Protein AF-A0A8T7EJL7-F1 (afdb_monomer_lite)

pLDDT: mean 77.71, std 24.11, range [25.52, 98.44]

Secondary structure (DSSP, 8-state):
-EEEEEETTEEEEEE-SS-EEEEE-TTT--EEE-SPP-BHHHHHHHTTSS-HHHHHT-TTTT-BSS-TTS-SS---EEEEEE--TT-EEEEE-HHHHTTS-HHHHHHHHHH-SSHHHHHHHHHHHHHHTT--S---EEEEE-PPPP---------------------------------------------

Structure (mmCIF, N/CA/C/O backbone):
data_AF-A0A8T7EJL7-F1
#
_entry.id   AF-A0A8T7EJL7-F1
#
loop_
_atom_site.group_PDB
_atom_site.id
_atom_site.type_symbol
_atom_site.label_atom_id
_atom_site.label_alt_id
_atom_site.label_comp_id
_atom_site.label_asym_id
_atom_site.label_entity_id
_atom_site.label_seq_id
_atom_site.pdbx_PDB_ins_code
_atom_site.Cartn_x
_atom_site.Cartn_y
_atom_site.Cartn_z
_atom_site.occupancy
_atom_site.B_iso_or_equiv
_atom_site.auth_seq_id
_atom_site.auth_comp_id
_atom_site.auth_asym_id
_atom_site.auth_atom_id
_atom_site.pdbx_PDB_model_num
ATOM 1 N N . MET A 1 1 ? -0.377 9.855 -7.425 1.00 86.00 1 MET A N 1
ATOM 2 C CA . MET A 1 1 ? -1.495 10.331 -6.586 1.00 86.00 1 MET A CA 1
ATOM 3 C C . MET A 1 1 ? -2.527 9.235 -6.469 1.00 86.00 1 MET A C 1
ATOM 5 O O . MET A 1 1 ? -3.036 8.756 -7.474 1.00 86.00 1 MET A O 1
ATOM 9 N N . THR A 1 2 ? -2.867 8.914 -5.229 1.00 94.56 2 THR A N 1
ATOM 10 C CA . THR A 1 2 ? -3.932 7.981 -4.877 1.00 94.56 2 THR A CA 1
ATOM 11 C C . THR A 1 2 ? -4.828 8.669 -3.857 1.00 94.56 2 THR A C 1
ATOM 13 O O . THR A 1 2 ? -4.329 9.335 -2.950 1.00 94.56 2 THR A O 1
ATOM 16 N N . SER A 1 3 ? -6.140 8.561 -4.022 1.00 95.94 3 SER A N 1
ATOM 17 C CA . SER A 1 3 ? -7.143 9.107 -3.109 1.00 95.94 3 SER A CA 1
ATOM 18 C C . SER A 1 3 ? -8.204 8.056 -2.810 1.00 95.94 3 SER A C 1
ATOM 20 O O . SER A 1 3 ? -8.430 7.156 -3.613 1.00 95.94 3 SER A O 1
ATOM 22 N N . ALA A 1 4 ? -8.861 8.173 -1.658 1.00 96.62 4 ALA A N 1
ATOM 23 C CA . ALA A 1 4 ? -9.938 7.278 -1.259 1.00 96.62 4 ALA A CA 1
ATOM 24 C C . ALA A 1 4 ? -11.138 8.078 -0.742 1.00 96.62 4 ALA A C 1
ATOM 26 O O . ALA A 1 4 ? -10.987 9.014 0.045 1.00 96.62 4 ALA A O 1
ATOM 27 N N . PHE A 1 5 ? -12.333 7.685 -1.172 1.00 97.19 5 PHE A N 1
ATOM 28 C CA . PHE A 1 5 ? -13.608 8.108 -0.611 1.00 97.19 5 PHE A CA 1
ATOM 29 C C . PHE A 1 5 ? -14.256 6.906 0.076 1.00 97.19 5 PHE A C 1
ATOM 31 O O . PHE A 1 5 ? -14.522 5.900 -0.577 1.00 97.19 5 PHE A O 1
ATOM 38 N N . VAL A 1 6 ? -14.510 7.009 1.380 1.00 94.31 6 VAL A N 1
ATOM 39 C CA . VAL A 1 6 ? -15.055 5.911 2.192 1.00 94.31 6 VAL A CA 1
ATOM 40 C C . VAL A 1 6 ? -16.455 6.269 2.680 1.00 94.31 6 VAL A C 1
ATOM 42 O O . VAL A 1 6 ? -16.673 7.356 3.220 1.00 94.31 6 VAL A O 1
ATOM 45 N N . HIS A 1 7 ? -17.408 5.356 2.496 1.00 91.56 7 HIS A N 1
ATOM 46 C CA . HIS A 1 7 ? -18.777 5.497 2.981 1.00 91.56 7 HIS A CA 1
ATOM 47 C C . HIS A 1 7 ? -19.347 4.142 3.412 1.00 91.56 7 HIS A C 1
ATOM 49 O O . HIS A 1 7 ? -19.492 3.230 2.597 1.00 91.56 7 HIS A O 1
ATOM 55 N N . GLY A 1 8 ? -19.702 4.022 4.695 1.00 88.38 8 GLY A N 1
ATOM 56 C CA . GLY A 1 8 ? -20.129 2.749 5.274 1.00 88.38 8 GLY A CA 1
ATOM 57 C C . GLY A 1 8 ? -19.035 1.689 5.125 1.00 88.38 8 GLY A C 1
ATOM 58 O O . GLY A 1 8 ? -17.889 1.930 5.487 1.00 88.38 8 GLY A O 1
ATOM 59 N N . THR A 1 9 ? -19.390 0.544 4.547 1.00 90.56 9 THR A N 1
ATOM 60 C CA . THR A 1 9 ? -18.501 -0.604 4.294 1.00 90.56 9 THR A CA 1
ATOM 61 C C . THR A 1 9 ? -17.927 -0.616 2.874 1.00 90.56 9 THR A C 1
ATOM 63 O O . THR A 1 9 ? -17.622 -1.672 2.324 1.00 90.56 9 THR A O 1
ATOM 66 N N . ARG A 1 10 ? -17.834 0.545 2.214 1.00 94.69 10 ARG A N 1
ATOM 67 C CA . ARG A 1 10 ? -17.310 0.644 0.845 1.00 94.69 10 ARG A CA 1
ATOM 68 C C . ARG A 1 10 ? -16.312 1.785 0.716 1.00 94.69 10 ARG A C 1
ATOM 70 O O . ARG A 1 10 ? -16.514 2.866 1.274 1.00 94.69 10 ARG A O 1
ATOM 77 N N . ALA A 1 11 ? -15.276 1.552 -0.078 1.00 96.81 11 ALA A N 1
ATOM 78 C CA . ALA A 1 11 ? -14.321 2.561 -0.508 1.00 96.81 11 ALA A CA 1
ATOM 79 C C . ALA A 1 11 ? -14.283 2.653 -2.035 1.00 96.81 11 ALA A C 1
ATOM 81 O O . ALA A 1 11 ? -14.319 1.642 -2.733 1.00 96.81 11 ALA A O 1
ATOM 82 N N . VAL A 1 12 ? -14.175 3.879 -2.541 1.00 97.69 12 VAL A N 1
ATOM 83 C CA . VAL A 1 12 ? -13.850 4.170 -3.939 1.00 97.69 12 VAL A CA 1
ATOM 84 C C . VAL A 1 12 ? -12.483 4.832 -3.972 1.00 97.69 12 VAL A C 1
ATOM 86 O O . VAL A 1 12 ? -12.278 5.858 -3.322 1.00 97.69 12 VAL A O 1
ATOM 89 N N . ILE A 1 13 ? -11.555 4.254 -4.724 1.00 97.38 13 ILE A N 1
ATOM 90 C CA . ILE A 1 13 ? -10.171 4.713 -4.829 1.00 97.38 13 ILE A CA 1
ATOM 91 C C . ILE A 1 13 ? -9.948 5.287 -6.220 1.00 97.38 13 ILE A C 1
ATOM 93 O O . ILE A 1 13 ? -10.244 4.629 -7.212 1.00 97.38 13 ILE A O 1
ATOM 97 N N . GLY A 1 14 ? -9.431 6.512 -6.278 1.00 96.00 14 GLY A N 1
ATOM 98 C CA . GLY A 1 14 ? -8.967 7.149 -7.506 1.00 96.00 14 GLY A CA 1
ATOM 99 C C . GLY A 1 14 ? -7.448 7.136 -7.564 1.00 96.00 14 GLY A C 1
ATOM 100 O O . GLY A 1 14 ? -6.792 7.515 -6.592 1.00 96.00 14 GLY A O 1
ATOM 101 N N . HIS A 1 15 ? -6.879 6.714 -8.689 1.00 94.25 15 HIS A N 1
ATOM 102 C CA . HIS A 1 15 ? -5.442 6.502 -8.801 1.00 94.25 15 HIS A CA 1
ATOM 103 C C . HIS A 1 15 ? -4.858 6.992 -10.130 1.00 94.25 15 HIS A C 1
ATOM 105 O O . HIS A 1 15 ? -5.378 6.714 -11.210 1.00 94.25 15 HIS A O 1
ATOM 111 N N . VAL A 1 16 ? -3.737 7.712 -10.026 1.00 91.88 16 VAL A N 1
ATOM 112 C CA . VAL A 1 16 ? -2.837 8.057 -11.129 1.00 91.88 16 VAL A CA 1
ATOM 113 C C . VAL A 1 16 ? -1.393 8.106 -10.627 1.00 91.88 16 VAL A C 1
ATOM 115 O O . VAL A 1 16 ? -1.037 9.036 -9.904 1.00 91.88 16 VAL A O 1
ATOM 118 N N . GLY A 1 17 ? -0.532 7.191 -11.062 1.00 90.69 17 GLY A N 1
ATOM 119 C CA . GLY A 1 17 ? 0.918 7.251 -10.837 1.00 90.69 17 GLY A CA 1
ATOM 120 C C . GLY A 1 17 ? 1.409 5.955 -10.211 1.00 90.69 17 GLY A C 1
ATOM 121 O O . GLY A 1 17 ? 0.945 4.897 -10.588 1.00 90.69 17 GLY A O 1
ATOM 122 N N . ASP A 1 18 ? 2.312 6.036 -9.249 1.00 90.56 18 ASP A N 1
ATOM 123 C CA . ASP A 1 18 ? 2.964 4.901 -8.575 1.00 90.56 18 ASP A CA 1
ATOM 124 C C . ASP A 1 18 ? 2.803 4.921 -7.047 1.00 90.56 18 ASP A C 1
ATOM 126 O O . ASP A 1 18 ? 3.299 4.050 -6.341 1.00 90.56 18 ASP A O 1
ATOM 130 N N . SER A 1 19 ? 2.060 5.893 -6.512 1.00 93.69 19 SER A N 1
ATOM 131 C CA . SER A 1 19 ? 1.550 5.816 -5.142 1.00 93.69 19 SER A CA 1
ATOM 132 C C . SER A 1 19 ? 0.530 4.687 -5.033 1.00 93.69 19 SER A C 1
ATOM 134 O O . SER A 1 19 ? -0.295 4.521 -5.927 1.00 93.69 19 SER A O 1
ATOM 136 N N . ARG A 1 20 ? 0.482 3.971 -3.914 1.00 96.69 20 ARG A N 1
ATOM 137 C CA . ARG A 1 20 ? -0.305 2.734 -3.818 1.00 96.69 20 ARG A CA 1
ATOM 138 C C . ARG A 1 20 ? -1.411 2.805 -2.776 1.00 96.69 20 ARG A C 1
ATOM 140 O O . ARG A 1 20 ? -1.339 3.601 -1.839 1.00 96.69 20 ARG A O 1
ATOM 147 N N . ALA A 1 21 ? -2.440 1.983 -2.960 1.00 98.12 21 ALA A N 1
ATOM 148 C CA . ALA A 1 21 ? -3.403 1.639 -1.920 1.00 98.12 21 ALA A CA 1
ATOM 149 C C . ALA A 1 21 ? -3.374 0.131 -1.647 1.00 98.12 21 ALA A C 1
ATOM 151 O O . ALA A 1 21 ? -3.343 -0.669 -2.583 1.00 98.12 21 ALA A O 1
ATOM 152 N N . TYR A 1 22 ? -3.434 -0.230 -0.371 1.00 98.44 22 TYR A N 1
ATOM 153 C CA . TYR A 1 22 ? -3.462 -1.599 0.122 1.00 98.44 22 TYR A CA 1
ATOM 154 C C . TYR A 1 22 ? -4.677 -1.823 1.021 1.00 98.44 22 TYR A C 1
ATOM 156 O O . TYR A 1 22 ? -5.005 -0.957 1.835 1.00 98.44 22 TYR A O 1
ATOM 164 N N . LEU A 1 23 ? -5.303 -2.993 0.909 1.00 98.31 23 LEU A N 1
ATOM 165 C CA . LEU A 1 23 ? -6.255 -3.505 1.892 1.00 98.31 23 LEU A CA 1
ATOM 166 C C . LEU A 1 23 ? -5.565 -4.590 2.716 1.00 98.31 23 LEU A C 1
ATOM 168 O O . LEU A 1 23 ? -5.106 -5.582 2.156 1.00 98.31 23 LEU A O 1
ATOM 172 N N . VAL A 1 24 ? -5.505 -4.405 4.032 1.00 98.38 24 VAL A N 1
ATOM 173 C CA . VAL A 1 24 ? -5.081 -5.439 4.980 1.00 98.38 24 VAL A CA 1
ATOM 174 C C . VAL A 1 24 ? -6.323 -5.963 5.685 1.00 98.38 24 VAL A C 1
ATOM 176 O O . VAL A 1 24 ? -6.991 -5.214 6.405 1.00 98.38 24 VAL A O 1
ATOM 179 N N . GLN A 1 25 ? -6.623 -7.240 5.471 1.00 97.19 25 GLN A N 1
ATOM 180 C CA . GLN A 1 25 ? -7.765 -7.909 6.083 1.00 97.19 25 GLN A CA 1
ATOM 181 C C . GLN A 1 25 ? -7.528 -8.111 7.576 1.00 97.19 25 GLN A C 1
ATOM 183 O O . GLN A 1 25 ? -6.496 -8.646 7.989 1.00 97.19 25 GLN A O 1
ATOM 188 N N . GLY A 1 26 ? -8.475 -7.669 8.401 1.00 94.44 26 GLY A N 1
ATOM 189 C CA . GLY A 1 26 ? -8.282 -7.642 9.850 1.00 94.44 26 GLY A CA 1
ATOM 1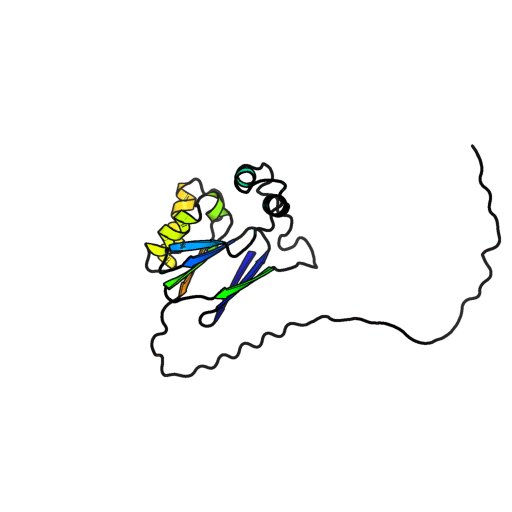90 C C . GLY A 1 26 ? -8.240 -9.011 10.528 1.00 94.44 26 GLY A C 1
ATOM 191 O O . GLY A 1 26 ? -7.665 -9.132 11.609 1.00 94.44 26 GLY A O 1
ATOM 192 N N . ASP A 1 27 ? -8.857 -10.016 9.916 1.00 93.75 27 ASP A N 1
ATOM 193 C CA . ASP A 1 27 ? -9.028 -11.369 10.442 1.00 93.75 27 ASP A CA 1
ATOM 194 C C . ASP A 1 27 ? -7.949 -12.345 9.949 1.00 93.75 27 ASP A C 1
ATOM 196 O O . ASP A 1 27 ? -7.440 -13.149 10.732 1.00 93.75 27 ASP A O 1
ATOM 200 N N . THR A 1 28 ? -7.588 -12.272 8.667 1.00 95.81 28 THR A N 1
ATOM 201 C CA . THR A 1 28 ? -6.596 -13.152 8.035 1.00 95.81 28 THR A CA 1
ATOM 202 C C . THR A 1 28 ? -5.192 -12.557 8.025 1.00 95.81 28 THR A C 1
ATOM 204 O O . THR A 1 28 ? -4.221 -13.305 7.928 1.00 95.81 28 THR A O 1
ATOM 207 N N . GLY A 1 29 ? -5.077 -11.226 8.085 1.00 95.69 29 GLY A N 1
ATOM 208 C CA . GLY A 1 29 ? -3.833 -10.497 7.836 1.00 95.69 29 GLY A CA 1
ATOM 209 C C . GLY A 1 29 ? -3.372 -10.504 6.384 1.00 95.69 29 GLY A C 1
ATOM 210 O O . GLY A 1 29 ? -2.279 -10.027 6.092 1.00 95.69 29 GLY A O 1
ATOM 211 N N . HIS A 1 30 ? -4.189 -11.014 5.459 1.00 97.25 30 HIS A N 1
ATOM 212 C CA . HIS A 1 30 ? -3.878 -10.955 4.040 1.00 97.25 30 HIS A CA 1
ATOM 213 C C . HIS A 1 30 ? -3.831 -9.499 3.570 1.00 97.25 30 HIS A C 1
ATOM 215 O O . HIS A 1 30 ? -4.748 -8.717 3.836 1.00 97.25 30 HIS A O 1
ATOM 221 N N . ILE A 1 31 ? -2.773 -9.157 2.836 1.00 98.12 31 ILE A N 1
ATOM 222 C CA . ILE A 1 31 ? -2.612 -7.854 2.202 1.00 98.12 31 ILE A CA 1
ATOM 223 C C . ILE A 1 31 ? -2.811 -7.962 0.696 1.00 98.12 31 ILE A C 1
ATOM 225 O O . ILE A 1 31 ? -2.205 -8.791 0.021 1.00 98.12 31 ILE A O 1
ATOM 229 N N . GLU A 1 32 ? -3.638 -7.075 0.160 1.00 97.31 32 GLU A N 1
ATOM 230 C CA . GLU A 1 32 ? -3.873 -6.936 -1.270 1.00 97.31 32 GLU A CA 1
ATOM 231 C C . GLU A 1 32 ? -3.501 -5.527 -1.726 1.00 97.31 32 GLU A C 1
ATOM 233 O O . GLU A 1 32 ? -3.925 -4.536 -1.130 1.00 97.31 32 GLU A O 1
ATOM 238 N N . GLN A 1 33 ? -2.721 -5.429 -2.804 1.00 97.25 33 GLN A N 1
ATOM 239 C CA . GLN A 1 33 ? -2.515 -4.162 -3.498 1.00 97.25 33 GLN A CA 1
ATOM 240 C C . GLN A 1 33 ? -3.713 -3.882 -4.404 1.00 97.25 33 GLN A C 1
ATOM 242 O O . GLN A 1 33 ? -3.965 -4.624 -5.348 1.00 97.25 33 GLN A O 1
ATOM 247 N N . ILE A 1 34 ? -4.421 -2.787 -4.141 1.00 97.06 34 ILE A N 1
ATOM 248 C CA . ILE A 1 34 ? -5.634 -2.422 -4.878 1.00 97.06 34 ILE A CA 1
ATOM 249 C C . ILE A 1 34 ? -5.276 -1.731 -6.197 1.00 97.06 34 ILE A C 1
ATOM 251 O O . ILE A 1 34 ? -5.889 -1.983 -7.228 1.00 97.06 34 ILE A O 1
ATOM 255 N N . THR A 1 35 ? -4.301 -0.823 -6.162 1.00 95.75 35 THR A N 1
ATOM 256 C CA . THR A 1 35 ? -3.919 0.012 -7.310 1.00 95.75 35 THR A CA 1
ATOM 257 C C . THR A 1 35 ? -2.828 -0.637 -8.144 1.00 95.75 35 THR A C 1
ATOM 259 O O . TH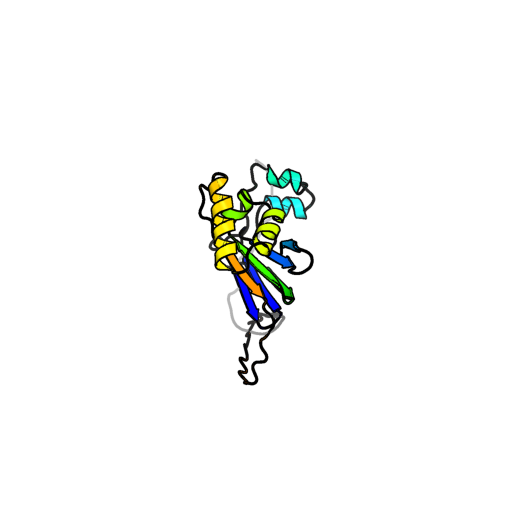R A 1 35 ? -1.881 -1.191 -7.592 1.00 95.75 35 THR A O 1
ATOM 262 N N . VAL A 1 36 ? -2.888 -0.475 -9.461 1.00 92.62 36 VAL A N 1
ATOM 263 C CA . VAL A 1 36 ? -1.809 -0.864 -10.376 1.00 92.62 36 VAL A CA 1
ATOM 264 C C . VAL A 1 36 ? -0.949 0.353 -10.703 1.00 92.62 36 VAL A C 1
ATOM 266 O O . VAL A 1 36 ? -1.476 1.364 -11.155 1.00 92.62 36 VAL A O 1
ATOM 269 N N . ASP A 1 37 ? 0.364 0.252 -10.501 1.00 91.38 37 ASP A N 1
ATOM 270 C CA . ASP A 1 37 ? 1.284 1.355 -10.778 1.00 91.38 37 ASP A CA 1
ATOM 271 C C . ASP A 1 37 ? 1.280 1.717 -12.271 1.00 91.38 37 ASP A C 1
ATOM 273 O O . ASP A 1 37 ? 1.502 0.878 -13.144 1.00 91.38 37 ASP A O 1
ATOM 277 N N . HIS A 1 38 ? 1.153 3.002 -12.584 1.00 88.56 38 HIS A N 1
ATOM 278 C CA . HIS A 1 38 ? 1.340 3.541 -13.929 1.00 88.56 38 HIS A CA 1
ATOM 279 C C . HIS A 1 38 ? 2.825 3.753 -14.282 1.00 88.56 38 HIS A C 1
ATOM 281 O O . HIS A 1 38 ? 3.240 4.815 -14.775 1.00 88.56 38 HIS A O 1
ATOM 287 N N . SER A 1 39 ? 3.634 2.725 -14.027 1.00 87.44 39 SER A N 1
ATOM 288 C CA . SER A 1 39 ? 5.058 2.669 -14.351 1.00 87.44 39 SER A CA 1
ATOM 289 C C . SER A 1 39 ? 5.310 1.832 -15.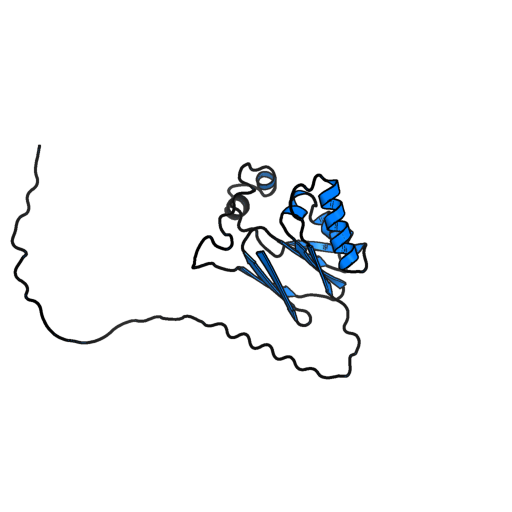606 1.00 87.44 39 SER A C 1
ATOM 291 O O . SER A 1 39 ? 4.553 0.926 -15.958 1.00 87.44 39 SER A O 1
ATOM 293 N N . PHE A 1 40 ? 6.393 2.135 -16.319 1.00 86.00 40 PHE A N 1
ATOM 294 C CA . PHE A 1 40 ? 6.757 1.416 -17.538 1.00 86.00 40 PHE A CA 1
ATOM 295 C C . PHE A 1 40 ? 7.026 -0.071 -17.267 1.00 86.00 40 PHE A C 1
ATOM 297 O O . PHE A 1 40 ? 6.692 -0.925 -18.086 1.00 86.00 40 PHE A O 1
ATOM 304 N N . VAL A 1 41 ? 7.601 -0.393 -16.105 1.00 88.56 41 VAL A N 1
ATOM 305 C CA . VAL A 1 41 ? 7.874 -1.782 -15.716 1.00 88.56 41 VAL A CA 1
ATOM 306 C C . VAL A 1 41 ? 6.602 -2.554 -15.397 1.00 88.56 41 VAL A C 1
ATOM 308 O O . VAL A 1 41 ? 6.483 -3.687 -15.854 1.00 88.56 41 VAL A O 1
ATOM 311 N N . GLU A 1 42 ? 5.620 -1.947 -14.725 1.00 88.31 42 GLU A N 1
ATOM 312 C CA . GLU A 1 42 ? 4.337 -2.610 -14.468 1.00 88.31 42 GLU A CA 1
ATOM 313 C C . GLU A 1 42 ? 3.592 -2.863 -15.789 1.00 88.31 42 GLU A C 1
ATOM 315 O O . GLU A 1 42 ? 3.076 -3.957 -16.006 1.00 88.31 42 GLU A O 1
ATOM 320 N N . ALA A 1 43 ? 3.650 -1.930 -16.748 1.00 86.44 43 ALA A N 1
ATOM 321 C CA . ALA A 1 43 ? 3.107 -2.154 -18.090 1.00 86.44 43 ALA A CA 1
ATOM 322 C C . ALA A 1 43 ? 3.784 -3.335 -18.820 1.00 86.44 43 ALA A C 1
ATOM 324 O O . ALA A 1 43 ? 3.106 -4.122 -19.484 1.00 86.44 43 ALA A O 1
ATOM 325 N N . MET A 1 44 ? 5.105 -3.502 -18.680 1.00 87.81 44 MET A N 1
ATOM 326 C CA . MET A 1 44 ? 5.824 -4.654 -19.241 1.00 87.81 44 MET A CA 1
ATOM 327 C C . MET A 1 44 ? 5.455 -5.972 -18.552 1.00 87.81 44 MET A C 1
ATOM 329 O O . MET A 1 44 ? 5.342 -6.990 -19.237 1.00 87.81 44 MET A O 1
ATOM 333 N N . VAL A 1 45 ? 5.241 -5.962 -17.232 1.00 90.69 45 VAL A N 1
ATOM 334 C CA . VAL A 1 45 ? 4.760 -7.133 -16.479 1.00 90.69 45 VAL A CA 1
ATOM 335 C C . VAL A 1 45 ? 3.376 -7.547 -16.975 1.00 90.69 45 VAL A C 1
ATOM 337 O O . VAL A 1 45 ? 3.169 -8.710 -17.317 1.00 90.69 45 VAL A O 1
ATOM 340 N N . LEU A 1 46 ? 2.442 -6.600 -17.089 1.00 88.31 46 LEU A N 1
ATOM 341 C CA . LEU A 1 46 ? 1.077 -6.865 -17.558 1.00 88.31 46 LEU A CA 1
ATOM 342 C C . LEU A 1 46 ? 1.034 -7.367 -19.006 1.00 88.31 46 LEU A C 1
ATOM 344 O O . LEU A 1 46 ? 0.211 -8.217 -19.342 1.00 88.31 46 LEU A O 1
ATOM 348 N N . ALA A 1 47 ? 1.939 -6.881 -19.858 1.00 91.06 47 ALA A N 1
ATOM 349 C CA . ALA A 1 47 ? 2.103 -7.363 -21.228 1.00 91.06 47 ALA A CA 1
ATOM 350 C C . ALA A 1 47 ? 2.815 -8.731 -21.321 1.00 91.06 47 ALA A C 1
ATOM 352 O O . ALA A 1 47 ? 2.925 -9.291 -22.413 1.00 91.06 47 ALA A O 1
ATOM 353 N N . GLY A 1 48 ? 3.305 -9.276 -20.201 1.00 91.38 48 GLY A N 1
ATOM 354 C CA . GLY A 1 48 ? 4.030 -10.546 -20.145 1.00 91.38 48 GLY A CA 1
ATOM 355 C C . GLY A 1 48 ? 5.449 -10.481 -20.716 1.00 91.38 48 GLY A C 1
ATOM 356 O O . GLY A 1 48 ? 6.005 -11.514 -21.083 1.00 91.38 48 GLY A O 1
ATOM 357 N N . HIS A 1 49 ? 6.033 -9.285 -20.831 1.00 91.62 49 HIS A N 1
ATOM 358 C CA . HIS A 1 49 ? 7.397 -9.097 -21.333 1.00 91.62 49 HIS A CA 1
ATOM 359 C C . HIS A 1 49 ? 8.464 -9.407 -20.285 1.00 91.62 49 HIS A C 1
ATOM 361 O O . HIS A 1 49 ? 9.544 -9.865 -20.649 1.00 91.62 49 HIS A O 1
ATOM 367 N N . ILE A 1 50 ? 8.158 -9.158 -19.012 1.00 91.75 50 ILE A N 1
ATOM 368 C CA . ILE A 1 50 ? 9.015 -9.473 -17.867 1.00 91.75 50 ILE A CA 1
ATOM 369 C C . ILE A 1 50 ? 8.168 -10.055 -16.735 1.00 91.75 50 ILE A C 1
ATOM 371 O O . ILE A 1 50 ? 6.955 -9.853 -16.667 1.00 91.75 50 ILE A O 1
ATOM 375 N N . THR A 1 51 ? 8.808 -10.773 -15.827 1.00 90.94 51 THR A N 1
ATOM 376 C CA . THR A 1 51 ? 8.205 -11.236 -14.577 1.00 90.94 51 THR A CA 1
ATOM 377 C C . THR A 1 51 ? 8.183 -10.122 -13.526 1.00 90.94 51 THR A C 1
ATOM 379 O O . THR A 1 51 ? 8.944 -9.159 -13.603 1.00 90.94 51 THR A O 1
ATOM 382 N N . ARG A 1 52 ? 7.334 -10.263 -12.495 1.00 85.38 52 ARG A N 1
ATOM 383 C CA . ARG A 1 52 ? 7.290 -9.307 -11.371 1.00 85.38 52 ARG A CA 1
ATOM 384 C C . ARG A 1 52 ? 8.635 -9.220 -10.635 1.00 85.38 52 ARG A C 1
ATOM 386 O O . ARG A 1 52 ? 9.048 -8.125 -10.287 1.00 85.38 52 ARG A O 1
ATOM 393 N N . ALA A 1 53 ? 9.340 -10.345 -10.495 1.00 86.69 53 ALA A N 1
ATOM 394 C CA . ALA A 1 53 ? 10.678 -10.377 -9.902 1.00 86.69 53 ALA A CA 1
ATOM 395 C C . ALA A 1 53 ? 11.709 -9.603 -10.744 1.00 86.69 53 ALA A C 1
ATOM 397 O O . ALA A 1 53 ? 12.510 -8.849 -10.209 1.00 86.69 53 ALA A O 1
ATOM 398 N N . GLU A 1 54 ? 11.669 -9.732 -12.074 1.00 86.88 54 GLU A N 1
ATOM 399 C CA . GLU A 1 54 ? 12.553 -8.960 -12.960 1.00 86.88 54 GLU A CA 1
ATOM 400 C C . GLU A 1 54 ? 12.242 -7.457 -12.942 1.00 86.88 54 GLU A C 1
ATOM 402 O O . GLU A 1 54 ? 13.139 -6.647 -13.172 1.00 86.88 54 GLU A O 1
ATOM 407 N N . ALA A 1 55 ? 10.992 -7.070 -12.671 1.00 86.19 55 ALA A N 1
ATOM 408 C CA . ALA A 1 55 ? 10.585 -5.670 -12.597 1.00 86.19 55 ALA A CA 1
ATOM 409 C C . ALA A 1 55 ? 11.205 -4.923 -11.403 1.00 86.19 55 ALA A C 1
ATOM 411 O O . ALA A 1 55 ? 11.508 -3.736 -11.535 1.00 86.19 55 ALA A O 1
ATOM 412 N N . GLU A 1 56 ? 11.429 -5.605 -10.275 1.00 80.56 56 GLU A N 1
ATOM 413 C CA . GLU A 1 56 ? 11.973 -5.011 -9.042 1.00 80.56 56 GLU A CA 1
ATOM 414 C C . GLU A 1 56 ? 13.387 -4.442 -9.244 1.00 80.56 56 GLU A C 1
ATOM 416 O O . GLU A 1 56 ? 13.672 -3.319 -8.824 1.00 80.56 56 GLU A O 1
ATOM 421 N N . ASP A 1 57 ? 14.238 -5.159 -9.982 1.00 83.50 57 ASP A N 1
ATOM 422 C CA . ASP A 1 57 ? 15.626 -4.763 -10.261 1.00 83.50 57 ASP A CA 1
ATOM 423 C C . ASP A 1 57 ? 15.801 -4.054 -11.617 1.00 83.50 57 ASP A C 1
ATOM 425 O O . ASP A 1 57 ? 16.918 -3.736 -12.043 1.00 83.50 57 ASP A O 1
ATOM 429 N N . HIS A 1 58 ? 14.704 -3.781 -12.326 1.00 83.69 58 HIS A N 1
ATOM 430 C CA . HIS A 1 58 ? 14.771 -3.252 -13.680 1.00 83.69 58 HIS A CA 1
ATOM 431 C C . HIS A 1 58 ? 15.307 -1.800 -13.699 1.00 83.69 58 HIS A C 1
ATOM 433 O O . HIS A 1 58 ? 14.842 -0.944 -12.936 1.00 83.69 58 HIS A O 1
ATOM 439 N N . PRO A 1 59 ? 16.230 -1.437 -14.617 1.00 84.69 59 PRO A N 1
ATOM 440 C CA . PRO A 1 59 ? 16.830 -0.095 -14.666 1.00 84.69 59 PRO A CA 1
ATOM 441 C C . PRO A 1 59 ? 15.812 1.029 -14.912 1.00 84.69 59 PRO A C 1
ATOM 443 O O . PRO A 1 59 ? 16.055 2.179 -14.562 1.00 84.69 59 PRO A O 1
ATOM 446 N N . MET A 1 60 ? 14.666 0.695 -15.509 1.00 81.81 60 MET A N 1
ATOM 447 C CA . MET A 1 60 ? 13.571 1.627 -15.806 1.00 81.81 60 MET A CA 1
ATOM 448 C C . MET A 1 60 ? 12.438 1.615 -14.765 1.00 81.81 60 MET A C 1
ATOM 450 O O . MET A 1 60 ? 11.372 2.154 -15.047 1.00 81.81 60 MET A O 1
ATOM 454 N N . ARG A 1 61 ? 12.627 1.010 -13.581 1.00 79.50 61 ARG A N 1
ATOM 455 C CA . ARG A 1 61 ? 11.547 0.853 -12.584 1.00 79.50 61 ARG A CA 1
ATOM 456 C C . ARG A 1 61 ? 10.920 2.169 -12.105 1.00 79.50 61 ARG A C 1
ATOM 458 O O . ARG A 1 61 ? 9.740 2.191 -11.795 1.00 79.50 61 ARG A O 1
ATOM 465 N N . ASN A 1 62 ? 11.674 3.269 -12.159 1.00 78.12 62 ASN A N 1
ATOM 466 C CA . ASN A 1 62 ? 11.211 4.604 -11.759 1.00 78.12 62 ASN A CA 1
ATOM 467 C C . ASN A 1 62 ? 10.639 5.438 -12.929 1.00 78.12 62 ASN A C 1
ATOM 469 O O . ASN A 1 62 ? 10.412 6.637 -12.778 1.00 78.12 62 ASN A O 1
ATOM 473 N N . ILE A 1 63 ? 10.476 4.866 -14.130 1.00 80.88 63 ILE A N 1
ATOM 474 C CA . ILE A 1 63 ? 9.935 5.600 -15.283 1.00 80.88 63 ILE A CA 1
ATOM 475 C C . ILE A 1 63 ? 8.411 5.481 -15.288 1.00 80.88 63 ILE A C 1
ATOM 477 O O . ILE A 1 63 ? 7.867 4.404 -15.532 1.00 80.88 63 ILE A O 1
ATOM 481 N N . LEU A 1 64 ? 7.727 6.606 -15.077 1.00 78.56 64 LEU A N 1
ATOM 482 C CA . LEU A 1 64 ? 6.269 6.704 -15.153 1.00 78.56 64 LEU A CA 1
ATOM 483 C C . LEU A 1 64 ? 5.812 7.062 -16.565 1.00 78.56 64 LEU A C 1
ATOM 485 O O . LEU A 1 64 ? 6.365 7.973 -17.183 1.00 78.56 64 LEU A O 1
ATOM 489 N N . TYR A 1 65 ? 4.771 6.385 -17.053 1.00 77.75 65 TYR A N 1
ATOM 490 C CA . TYR A 1 65 ? 4.121 6.737 -18.323 1.00 77.75 65 TYR A CA 1
ATOM 491 C C . TYR A 1 65 ? 2.826 7.541 -18.125 1.00 77.75 65 TYR A C 1
ATOM 493 O O . TYR A 1 65 ? 2.331 8.133 -19.083 1.00 77.75 65 TYR A O 1
ATOM 501 N N . ARG A 1 66 ? 2.272 7.573 -16.902 1.00 73.94 66 ARG A N 1
ATOM 502 C CA . ARG A 1 66 ? 1.119 8.411 -16.542 1.00 73.94 66 ARG A CA 1
ATOM 503 C C . ARG A 1 66 ? 1.347 9.062 -15.177 1.00 73.94 66 ARG A C 1
ATOM 505 O O . ARG A 1 66 ? 1.369 8.388 -14.151 1.00 73.94 66 ARG A O 1
ATOM 512 N N . ALA A 1 67 ? 1.470 10.386 -15.161 1.00 73.12 67 ALA A N 1
ATOM 513 C CA . ALA A 1 67 ? 1.587 11.184 -13.941 1.00 73.12 67 ALA A CA 1
ATOM 514 C C . ALA A 1 67 ? 0.851 12.521 -14.087 1.00 73.12 67 ALA A C 1
ATOM 516 O O . ALA A 1 67 ? 0.757 13.071 -15.188 1.00 73.12 67 ALA A O 1
ATOM 517 N N . LEU A 1 68 ? 0.338 13.049 -12.970 1.00 68.75 68 LEU A N 1
ATOM 518 C CA . LEU A 1 68 ? -0.381 14.328 -12.931 1.00 68.75 68 LEU A CA 1
ATOM 519 C C . LEU A 1 68 ? 0.406 15.446 -13.634 1.00 68.75 68 LEU A C 1
ATOM 521 O O . LEU A 1 68 ? 1.580 15.658 -13.349 1.00 68.75 68 LEU A O 1
ATOM 525 N N . GLY A 1 69 ? -0.260 16.173 -14.536 1.00 62.16 69 GLY A N 1
ATOM 526 C CA . GLY A 1 69 ? 0.317 17.310 -15.261 1.00 62.16 69 GLY A CA 1
ATOM 527 C C . GLY A 1 69 ? 1.012 16.987 -16.590 1.00 62.16 69 GLY A C 1
ATOM 528 O O . GLY A 1 69 ? 1.460 17.918 -17.253 1.00 62.16 69 GLY A O 1
ATOM 529 N N . GLN A 1 70 ? 1.085 15.718 -17.015 1.00 61.97 70 GLN A N 1
ATOM 530 C CA . GLN A 1 70 ? 1.693 15.346 -18.305 1.00 61.97 70 GLN A CA 1
ATOM 531 C C . GLN A 1 70 ? 0.765 15.529 -19.522 1.00 61.97 70 GLN A C 1
ATOM 533 O O . GLN A 1 70 ? 1.252 15.734 -20.633 1.00 61.97 70 GLN A O 1
ATOM 538 N N . SER A 1 71 ? -0.556 15.501 -19.334 1.00 61.34 71 SER A N 1
ATOM 539 C CA . SER A 1 71 ? -1.555 15.708 -20.392 1.00 61.34 71 SER A CA 1
ATOM 540 C C . SER A 1 71 ? -2.813 16.394 -19.844 1.00 61.34 71 SER A C 1
ATOM 542 O O . SER A 1 71 ? -3.126 16.274 -18.660 1.00 61.34 71 SER A O 1
ATOM 544 N N . LEU A 1 72 ? -3.522 17.142 -20.703 1.00 58.06 72 LEU A N 1
ATOM 545 C CA . LEU A 1 72 ? -4.811 17.773 -20.367 1.00 58.06 72 LEU A CA 1
ATOM 546 C C . LEU A 1 72 ? -5.950 16.744 -20.282 1.00 58.06 72 LEU A C 1
ATOM 548 O O . LEU A 1 72 ? -6.856 16.911 -19.471 1.00 58.06 72 LEU A O 1
ATOM 552 N N . ASP A 1 73 ? -5.852 15.673 -21.072 1.00 62.94 73 ASP A N 1
ATOM 553 C CA . ASP A 1 73 ? -6.716 14.499 -20.996 1.00 62.94 73 ASP A CA 1
ATOM 554 C C . ASP A 1 73 ? -5.977 13.415 -20.208 1.00 62.94 73 ASP A C 1
ATOM 556 O O . ASP A 1 73 ? -4.994 12.838 -20.680 1.00 62.94 73 ASP A O 1
ATOM 560 N N . MET A 1 74 ? -6.399 13.202 -18.966 1.00 71.06 74 MET A N 1
ATOM 561 C CA . MET A 1 74 ? -5.816 12.220 -18.061 1.00 71.06 74 MET A CA 1
ATOM 562 C C . MET A 1 74 ? -6.880 11.226 -17.637 1.00 71.06 74 MET A C 1
ATOM 564 O O . MET A 1 74 ? -7.872 11.615 -17.019 1.00 71.06 74 MET A O 1
ATOM 568 N N . ASP A 1 75 ? -6.635 9.947 -17.899 1.00 80.06 75 ASP A N 1
ATOM 569 C CA . ASP A 1 75 ? -7.482 8.901 -17.344 1.00 80.06 75 ASP A CA 1
ATOM 570 C C . ASP A 1 75 ? -7.099 8.644 -15.887 1.00 80.06 75 ASP A C 1
ATOM 572 O O . ASP A 1 75 ? -5.919 8.535 -15.537 1.00 80.06 75 ASP A O 1
ATOM 576 N N . VAL A 1 76 ? -8.124 8.549 -15.046 1.00 86.62 76 VAL A N 1
ATOM 577 C CA . VAL A 1 76 ? -8.013 8.186 -13.636 1.00 86.62 76 VAL A CA 1
ATOM 578 C C . VAL A 1 76 ? -8.564 6.782 -13.484 1.00 86.62 76 VAL A C 1
ATOM 580 O O . VAL A 1 76 ? -9.713 6.529 -13.855 1.00 86.62 76 VAL A O 1
ATOM 583 N N . ASP A 1 77 ? -7.770 5.895 -12.900 1.00 91.38 77 ASP A N 1
ATOM 584 C CA . ASP A 1 77 ? -8.233 4.554 -12.584 1.00 91.38 77 ASP A CA 1
ATOM 585 C C . ASP A 1 77 ? -9.112 4.610 -11.330 1.00 91.38 77 ASP A C 1
ATOM 587 O O . ASP A 1 77 ? -8.767 5.271 -10.344 1.00 91.38 77 ASP A O 1
ATOM 591 N N . LEU A 1 78 ? -10.261 3.932 -11.381 1.00 95.94 78 LEU A N 1
ATOM 592 C CA . LEU A 1 78 ? -11.212 3.843 -10.278 1.00 95.94 78 LEU A CA 1
ATOM 593 C C . LEU A 1 78 ? -11.347 2.396 -9.811 1.00 95.94 78 LEU A C 1
ATOM 595 O O . LEU A 1 78 ? -11.681 1.515 -10.601 1.00 95.94 78 LEU A O 1
ATOM 599 N N . TYR A 1 79 ? -11.161 2.185 -8.512 1.00 95.88 79 TYR A N 1
ATOM 600 C CA . TYR A 1 79 ? -11.310 0.888 -7.858 1.00 95.88 79 TYR A CA 1
ATOM 601 C C . TYR A 1 79 ? -12.417 0.979 -6.810 1.00 95.88 79 TYR A C 1
ATOM 603 O O . TYR A 1 79 ? -12.486 1.956 -6.063 1.00 95.88 79 TYR A O 1
ATOM 611 N N . GLU A 1 80 ? -13.286 -0.026 -6.745 1.00 96.25 80 GLU A N 1
ATOM 612 C CA . GLU A 1 80 ? -14.320 -0.133 -5.717 1.00 96.25 80 GLU A CA 1
ATOM 613 C C . GLU A 1 80 ? -14.034 -1.352 -4.843 1.00 96.25 80 GLU A C 1
ATOM 615 O O . GLU A 1 80 ? -13.859 -2.456 -5.353 1.00 96.25 80 GLU A O 1
ATOM 620 N N . VAL A 1 81 ? -13.981 -1.139 -3.530 1.00 95.75 81 VAL A N 1
ATOM 621 C CA . VAL A 1 81 ? -13.542 -2.148 -2.562 1.00 95.75 81 VAL A CA 1
ATOM 622 C C . VAL A 1 81 ? -14.561 -2.245 -1.432 1.00 95.75 81 VAL A C 1
ATOM 624 O O . VAL A 1 81 ? -15.044 -1.226 -0.925 1.00 95.75 81 VAL A O 1
ATOM 627 N N . ALA A 1 82 ? -14.924 -3.475 -1.069 1.00 96.12 82 ALA A N 1
ATOM 628 C CA . ALA A 1 82 ? -15.717 -3.756 0.122 1.00 96.12 82 ALA A CA 1
ATOM 629 C C . ALA A 1 82 ? -14.799 -3.785 1.348 1.00 96.12 82 ALA A C 1
ATOM 631 O O . ALA A 1 82 ? -13.668 -4.249 1.261 1.00 96.12 82 ALA A O 1
ATOM 632 N N . LEU A 1 83 ? -15.291 -3.257 2.461 1.00 96.19 83 LEU A N 1
ATOM 633 C CA . LEU A 1 83 ? -14.554 -3.127 3.707 1.00 96.19 83 LEU A CA 1
ATOM 634 C C . LEU A 1 83 ? -15.294 -3.868 4.815 1.00 96.19 83 LEU A C 1
ATOM 636 O O . LEU A 1 83 ? -16.456 -3.549 5.089 1.00 96.19 83 LEU A O 1
ATOM 640 N N . ASP A 1 84 ? -14.605 -4.784 5.480 1.00 96.06 84 ASP A N 1
ATOM 641 C CA . ASP A 1 84 ? -15.110 -5.497 6.643 1.00 96.06 84 ASP A CA 1
ATOM 642 C C . ASP A 1 84 ? -14.585 -4.886 7.947 1.00 96.06 84 ASP A C 1
ATOM 644 O O . ASP A 1 84 ? -13.596 -4.149 7.994 1.00 96.06 84 ASP A O 1
ATOM 648 N N . VAL A 1 85 ? -15.298 -5.149 9.044 1.00 94.50 85 VAL A N 1
ATOM 649 C CA . VAL A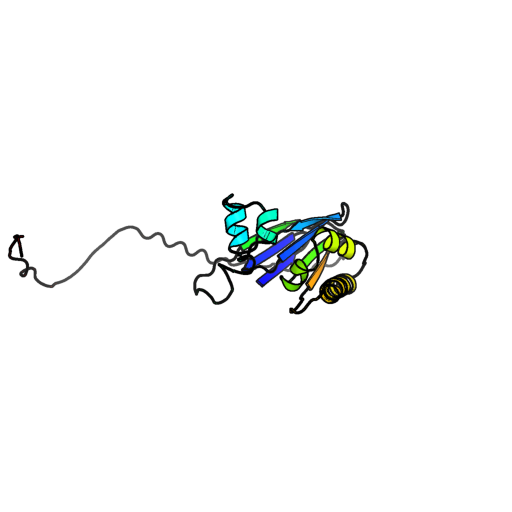 1 85 ? -14.886 -4.673 10.370 1.00 94.50 85 VAL A CA 1
ATOM 650 C C . VAL A 1 85 ? -13.528 -5.265 10.724 1.00 94.50 85 VAL A C 1
ATOM 652 O O . VAL A 1 85 ? -13.346 -6.478 10.721 1.00 94.50 85 VAL A O 1
ATOM 655 N N . GLY A 1 86 ? -12.605 -4.393 11.115 1.00 93.94 86 GLY A N 1
ATOM 656 C CA . GLY A 1 86 ? -11.225 -4.745 11.398 1.00 93.94 86 GLY A CA 1
ATOM 657 C C . GLY A 1 86 ? -10.296 -4.542 10.209 1.00 93.94 86 GLY A C 1
ATOM 658 O O . GLY A 1 86 ? -9.092 -4.590 10.415 1.00 93.94 86 GLY A O 1
ATOM 659 N N . ASP A 1 87 ? -10.776 -4.265 9.000 1.00 96.69 87 ASP A N 1
ATOM 660 C CA . ASP A 1 87 ? -9.880 -4.017 7.872 1.00 96.69 87 ASP A CA 1
ATOM 661 C C . ASP A 1 87 ? -9.103 -2.707 8.019 1.00 96.69 87 ASP A C 1
ATOM 663 O O . ASP A 1 87 ? -9.551 -1.741 8.654 1.00 96.69 87 ASP A O 1
ATOM 667 N N . ARG A 1 88 ? -7.915 -2.668 7.409 1.00 97.31 88 ARG A N 1
ATOM 668 C CA . ARG A 1 88 ? -7.091 -1.464 7.305 1.00 97.31 88 ARG A CA 1
ATOM 669 C C . ARG A 1 88 ? -6.876 -1.114 5.842 1.00 97.31 88 ARG A C 1
ATOM 671 O O . ARG A 1 88 ? -6.252 -1.868 5.102 1.00 97.31 88 ARG A O 1
ATOM 678 N N . LEU A 1 89 ? -7.360 0.058 5.444 1.00 98.12 89 LEU A N 1
ATOM 679 C CA . LEU A 1 89 ? -7.051 0.653 4.148 1.00 98.12 89 LEU A CA 1
ATOM 680 C C . LEU A 1 89 ? -5.854 1.591 4.319 1.00 98.12 89 LEU A C 1
ATOM 682 O O . LEU A 1 89 ? -5.908 2.545 5.100 1.00 98.12 89 LEU A O 1
ATOM 686 N N . ILE A 1 90 ? -4.775 1.316 3.592 1.00 98.38 90 ILE 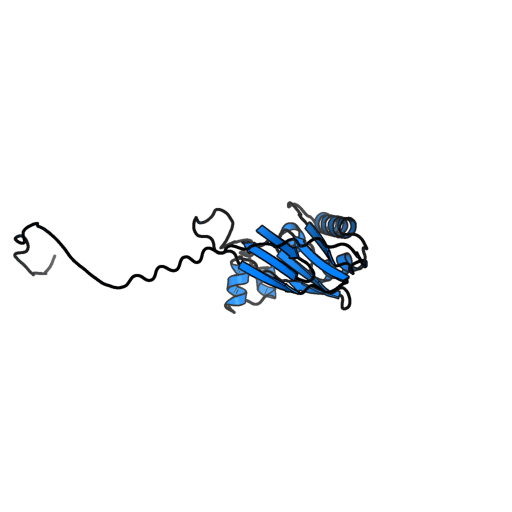A N 1
ATOM 687 C CA . ILE A 1 90 ? -3.510 2.049 3.680 1.00 98.38 90 ILE A CA 1
ATOM 688 C C . ILE A 1 90 ? -3.209 2.669 2.325 1.00 98.38 90 ILE A C 1
ATOM 690 O O . ILE A 1 90 ? -3.155 1.968 1.322 1.00 98.38 90 ILE A O 1
ATOM 694 N N . LEU A 1 91 ? -2.998 3.982 2.286 1.00 98.31 91 LEU A N 1
ATOM 695 C CA . LEU A 1 91 ? -2.499 4.690 1.109 1.00 98.31 91 LEU A CA 1
ATOM 696 C C . LEU A 1 91 ? -1.080 5.163 1.403 1.00 98.31 91 LEU A C 1
ATOM 698 O O . LEU A 1 91 ? -0.828 5.719 2.472 1.00 98.31 91 LEU A O 1
ATOM 702 N N . CYS A 1 92 ? -0.163 4.994 0.459 1.00 96.69 92 CYS A N 1
ATOM 703 C CA . CYS A 1 92 ? 1.225 5.394 0.650 1.00 96.69 92 CYS A CA 1
ATOM 704 C C . CYS A 1 92 ? 1.882 5.924 -0.626 1.00 96.69 92 CYS A C 1
ATOM 706 O O . CYS A 1 92 ? 1.449 5.629 -1.744 1.00 96.69 92 CYS A O 1
ATOM 708 N N . SER A 1 93 ? 2.936 6.722 -0.454 1.00 94.25 93 SER A N 1
ATOM 709 C CA . SER A 1 93 ? 3.869 7.028 -1.540 1.00 94.25 93 SER A CA 1
ATOM 710 C C . SER A 1 93 ? 4.798 5.844 -1.827 1.00 94.25 93 SER A C 1
ATOM 712 O O . SER A 1 93 ? 4.956 4.936 -1.006 1.00 94.25 93 SER A O 1
ATOM 714 N N . ASP A 1 94 ? 5.424 5.885 -2.996 1.00 89.19 94 ASP A N 1
ATOM 715 C CA . ASP A 1 94 ? 6.513 5.007 -3.424 1.00 89.19 94 ASP A CA 1
ATOM 716 C C . ASP A 1 94 ? 7.683 4.985 -2.425 1.00 89.19 94 ASP A C 1
ATOM 718 O O . ASP A 1 94 ? 8.245 3.923 -2.161 1.00 89.19 94 ASP A O 1
ATOM 722 N N . GLY A 1 95 ? 7.974 6.116 -1.774 1.00 90.69 95 GLY A N 1
ATOM 723 C CA . GLY A 1 95 ? 8.975 6.212 -0.708 1.00 90.69 95 GLY A CA 1
ATOM 724 C C . GLY A 1 95 ? 8.784 5.203 0.436 1.00 90.69 95 GLY A C 1
ATOM 725 O O . GLY A 1 95 ? 9.765 4.813 1.063 1.00 90.69 95 GLY A O 1
ATOM 726 N N . LEU A 1 96 ? 7.556 4.729 0.700 1.00 93.31 96 LEU A N 1
ATOM 727 C CA . LEU A 1 96 ? 7.338 3.607 1.624 1.00 93.31 96 LEU A CA 1
ATOM 728 C C . LEU A 1 96 ? 7.721 2.275 0.966 1.00 93.31 96 LEU A C 1
ATOM 730 O O . LEU A 1 96 ? 8.501 1.498 1.514 1.00 93.31 96 LEU A O 1
ATOM 734 N N . THR A 1 97 ? 7.159 2.004 -0.208 1.00 90.62 97 THR A N 1
ATOM 735 C CA . THR A 1 97 ? 7.202 0.684 -0.852 1.00 90.62 97 THR A CA 1
ATOM 736 C C . THR A 1 97 ? 8.544 0.349 -1.494 1.00 90.62 97 THR A C 1
ATOM 738 O O . THR A 1 97 ? 8.787 -0.806 -1.823 1.00 90.62 97 THR A O 1
ATOM 741 N N . LEU A 1 98 ? 9.435 1.333 -1.638 1.00 88.38 98 LEU A N 1
ATOM 742 C CA . LEU A 1 98 ? 10.842 1.118 -1.982 1.00 88.38 98 LEU A CA 1
ATOM 743 C C . LEU A 1 98 ? 11.644 0.460 -0.847 1.00 88.38 98 LEU A C 1
ATOM 745 O O . LEU A 1 98 ? 12.698 -0.118 -1.105 1.00 88.38 98 LEU A O 1
ATOM 749 N N . HIS A 1 99 ? 11.175 0.566 0.399 1.00 90.62 99 HIS A N 1
ATOM 750 C CA . HIS A 1 99 ? 11.921 0.141 1.587 1.00 90.62 99 HIS A CA 1
ATOM 751 C C . HIS A 1 99 ? 11.173 -0.871 2.462 1.00 90.62 99 HIS A C 1
ATOM 753 O O . HIS A 1 99 ? 11.803 -1.560 3.268 1.00 90.62 99 HIS A O 1
ATOM 759 N N . VAL A 1 100 ? 9.849 -0.955 2.337 1.00 93.81 100 VAL A N 1
ATOM 760 C CA . VAL A 1 100 ? 8.991 -1.803 3.169 1.00 93.81 100 VAL A CA 1
ATOM 761 C C . VAL A 1 100 ? 8.138 -2.693 2.274 1.00 93.81 100 VAL A C 1
ATOM 763 O O . VAL A 1 100 ? 7.385 -2.194 1.434 1.00 93.81 100 VAL A O 1
ATOM 766 N N . HIS A 1 101 ? 8.256 -4.009 2.452 1.00 94.44 101 HIS A N 1
ATOM 767 C CA . HIS A 1 101 ? 7.501 -4.976 1.663 1.00 94.44 101 HIS A CA 1
ATOM 768 C C . HIS A 1 101 ? 6.041 -5.072 2.134 1.00 94.44 101 HIS A C 1
ATOM 770 O O . HIS A 1 101 ? 5.764 -4.834 3.311 1.00 94.44 101 HIS A O 1
ATOM 776 N N . PRO A 1 102 ? 5.098 -5.465 1.254 1.00 96.00 102 PRO A N 1
ATOM 777 C CA . PRO A 1 102 ? 3.680 -5.570 1.604 1.00 96.00 102 PRO A CA 1
ATOM 778 C C . PRO A 1 102 ? 3.403 -6.417 2.854 1.00 96.00 102 PRO A C 1
ATOM 780 O O . PRO A 1 102 ? 2.613 -6.013 3.699 1.00 96.00 102 PRO A O 1
ATOM 783 N N . GLU A 1 103 ? 4.080 -7.554 3.012 1.00 96.56 103 GLU A N 1
ATOM 784 C CA . GLU A 1 103 ? 3.906 -8.425 4.186 1.00 96.56 103 GLU A CA 1
ATOM 785 C C . GLU A 1 103 ? 4.243 -7.690 5.495 1.00 96.56 103 GLU A C 1
ATOM 787 O O . GLU A 1 103 ? 3.493 -7.753 6.462 1.00 96.56 103 GLU A O 1
ATOM 792 N N . GLU A 1 104 ? 5.296 -6.874 5.491 1.00 96.50 104 GLU A N 1
ATOM 793 C CA . GLU A 1 104 ? 5.695 -6.073 6.652 1.00 96.50 104 GLU A CA 1
ATOM 794 C C . GLU A 1 104 ? 4.724 -4.915 6.914 1.00 96.50 104 GLU A C 1
ATOM 796 O O . GLU A 1 104 ? 4.505 -4.524 8.062 1.00 96.50 104 GLU A O 1
ATOM 801 N N . ILE A 1 105 ? 4.121 -4.361 5.853 1.00 97.75 105 ILE A N 1
ATOM 802 C CA . ILE A 1 105 ? 3.035 -3.384 5.987 1.00 97.75 105 ILE A CA 1
ATOM 803 C C . ILE A 1 105 ? 1.854 -4.032 6.716 1.00 97.75 105 ILE A C 1
ATOM 805 O O . ILE A 1 105 ? 1.288 -3.409 7.616 1.00 97.75 105 ILE A O 1
ATOM 809 N N . ALA A 1 106 ? 1.503 -5.267 6.348 1.00 97.94 106 ALA A N 1
ATOM 810 C CA . ALA A 1 106 ? 0.426 -6.024 6.976 1.00 97.94 106 ALA A CA 1
ATOM 811 C C . ALA A 1 106 ? 0.716 -6.286 8.460 1.00 97.94 106 ALA A C 1
ATOM 813 O O . ALA A 1 106 ? -0.122 -5.967 9.305 1.00 97.94 106 ALA A O 1
ATOM 814 N N . ASP A 1 107 ? 1.920 -6.767 8.780 1.00 97.25 107 ASP A N 1
ATOM 815 C CA . ASP A 1 107 ? 2.350 -7.034 10.155 1.00 97.25 107 ASP A CA 1
ATOM 816 C C . ASP A 1 107 ? 2.217 -5.780 11.032 1.00 97.25 107 ASP A C 1
ATOM 818 O O . ASP A 1 107 ? 1.525 -5.785 12.053 1.00 97.25 107 ASP A O 1
ATOM 822 N N . VAL A 1 108 ? 2.787 -4.655 10.588 1.00 97.38 108 VAL A N 1
ATOM 823 C CA . VAL A 1 108 ? 2.714 -3.382 11.324 1.00 97.38 108 VAL A CA 1
ATOM 824 C C . VAL A 1 108 ? 1.270 -2.883 11.457 1.00 97.38 108 VAL A C 1
ATOM 826 O O . VAL A 1 108 ? 0.899 -2.330 12.497 1.00 97.38 108 VAL A O 1
ATOM 829 N N . ALA A 1 109 ? 0.439 -3.070 10.428 1.00 97.00 109 ALA A N 1
ATOM 830 C CA . ALA A 1 109 ? -0.966 -2.667 10.445 1.00 97.00 109 ALA A CA 1
ATOM 831 C C . ALA A 1 109 ? -1.815 -3.463 11.448 1.00 97.00 109 ALA A C 1
ATOM 833 O O . ALA A 1 109 ? -2.823 -2.947 11.940 1.00 97.00 109 ALA A O 1
ATOM 834 N N . LEU A 1 110 ? -1.418 -4.701 11.750 1.00 95.94 110 LEU A N 1
ATOM 835 C CA . LEU A 1 110 ? -2.109 -5.577 12.691 1.00 95.94 110 LEU A CA 1
ATOM 836 C C . LEU A 1 110 ? -1.573 -5.484 14.126 1.00 95.94 110 LEU A C 1
ATOM 838 O O . LEU A 1 110 ? -2.339 -5.702 15.063 1.00 95.94 110 LEU A O 1
ATOM 842 N N . GLU A 1 111 ? -0.299 -5.139 14.322 1.00 93.31 111 GLU A N 1
ATOM 843 C CA . GLU A 1 111 ? 0.309 -4.998 15.655 1.00 93.31 111 GLU A CA 1
ATOM 844 C C . GLU A 1 111 ? -0.204 -3.778 16.437 1.00 93.31 111 GLU A C 1
ATOM 846 O O . GLU A 1 111 ? -0.301 -3.808 17.668 1.00 93.31 111 GLU A O 1
ATOM 851 N N . ALA A 1 112 ? -0.513 -2.682 15.741 1.00 85.50 112 ALA A N 1
ATOM 852 C CA . ALA A 1 112 ? -0.908 -1.422 16.357 1.00 85.50 112 ALA A CA 1
ATOM 853 C C . ALA A 1 112 ? -2.426 -1.178 16.296 1.00 85.50 112 ALA A C 1
ATOM 855 O O . ALA A 1 112 ? -3.110 -1.488 15.325 1.00 85.50 112 ALA A O 1
ATOM 856 N N . ASN A 1 113 ? -2.954 -0.550 17.352 1.00 84.56 113 ASN A N 1
ATOM 857 C CA . ASN A 1 113 ? -4.396 -0.335 17.526 1.00 84.56 113 ASN A CA 1
ATOM 858 C C . ASN A 1 113 ? -4.889 1.052 17.078 1.00 84.56 113 ASN A C 1
ATOM 860 O O . ASN A 1 113 ? -6.076 1.338 17.213 1.00 84.56 113 ASN A O 1
ATOM 864 N N . SER A 1 114 ? -4.006 1.932 16.593 1.00 95.31 114 SER A N 1
ATOM 865 C CA . SER A 1 114 ? -4.387 3.276 16.144 1.00 95.31 114 SER A CA 1
ATOM 866 C C . SER A 1 114 ? -3.804 3.595 14.764 1.00 95.31 114 SER A C 1
ATOM 868 O O . SER A 1 114 ? -2.667 3.196 14.482 1.00 95.31 114 SER A O 1
ATOM 870 N N . PRO A 1 115 ? -4.540 4.333 13.907 1.00 96.50 115 PRO A N 1
ATOM 871 C CA . PRO A 1 115 ? -4.049 4.728 12.588 1.00 96.50 115 PRO A CA 1
ATOM 872 C C . PRO A 1 115 ? -2.726 5.502 12.656 1.00 96.50 115 PRO A C 1
ATOM 874 O O . PRO A 1 115 ? -1.832 5.295 11.838 1.00 96.50 115 PRO A O 1
ATOM 877 N N . GLU A 1 116 ? -2.578 6.368 13.660 1.00 96.88 116 GLU A N 1
ATOM 878 C CA . GLU A 1 116 ? -1.390 7.197 13.866 1.00 96.88 116 GLU A CA 1
ATOM 879 C C . GLU A 1 116 ? -0.171 6.351 14.228 1.00 96.88 116 GLU A C 1
ATOM 881 O O . GLU A 1 116 ? 0.920 6.594 13.713 1.00 96.88 116 GLU A O 1
ATOM 886 N N . SER A 1 117 ? -0.344 5.351 15.097 1.00 96.69 117 SER A N 1
ATOM 887 C CA . SER A 1 117 ? 0.736 4.440 15.476 1.00 96.69 117 SER A CA 1
ATOM 888 C C . SER A 1 117 ? 1.205 3.600 14.291 1.00 96.69 117 SER A C 1
ATOM 890 O O . SER A 1 117 ? 2.414 3.483 14.092 1.00 96.69 117 SER A O 1
ATOM 892 N N . ILE A 1 118 ? 0.274 3.085 13.479 1.00 97.56 118 ILE A N 1
ATOM 893 C CA . ILE A 1 118 ? 0.591 2.330 12.257 1.00 97.56 118 ILE A CA 1
ATOM 894 C C . ILE A 1 118 ? 1.376 3.219 11.288 1.00 97.56 118 ILE A C 1
ATOM 896 O O . ILE A 1 118 ? 2.493 2.881 10.900 1.00 97.56 118 ILE A O 1
ATOM 900 N N . ALA A 1 119 ? 0.834 4.393 10.945 1.00 97.56 119 ALA A N 1
ATOM 901 C CA . ALA A 1 119 ? 1.471 5.316 10.008 1.00 97.56 119 ALA A CA 1
ATOM 902 C C . ALA A 1 119 ? 2.878 5.722 10.475 1.00 97.56 119 ALA A C 1
ATOM 904 O O . ALA A 1 119 ? 3.827 5.687 9.693 1.00 97.56 119 ALA A O 1
ATOM 905 N N . LYS A 1 120 ? 3.036 6.053 11.764 1.00 96.44 120 LYS A N 1
ATOM 906 C CA . LYS A 1 120 ? 4.334 6.417 12.341 1.00 96.44 120 LYS A CA 1
ATOM 907 C C . LYS A 1 120 ? 5.332 5.269 12.246 1.00 96.44 120 LYS A C 1
ATOM 909 O O . LYS A 1 120 ? 6.463 5.503 11.830 1.00 96.44 120 LYS A O 1
ATOM 914 N N . ARG A 1 121 ? 4.924 4.045 12.594 1.00 96.88 121 ARG A N 1
ATOM 915 C CA . ARG A 1 121 ? 5.824 2.889 12.563 1.00 96.88 121 ARG A CA 1
ATOM 916 C C . ARG A 1 121 ? 6.263 2.545 11.140 1.00 96.88 121 ARG A C 1
ATOM 918 O O . ARG A 1 121 ? 7.438 2.255 10.939 1.00 96.88 121 ARG A O 1
ATOM 925 N N . LEU A 1 122 ? 5.365 2.638 10.160 1.00 96.62 122 LEU A N 1
ATOM 926 C CA . LEU A 1 122 ? 5.694 2.435 8.745 1.00 96.62 122 LEU A CA 1
ATOM 927 C C . LEU A 1 122 ? 6.701 3.474 8.234 1.00 96.62 122 LEU A C 1
ATOM 929 O O . LEU A 1 122 ? 7.673 3.121 7.568 1.00 96.62 122 LEU A O 1
ATOM 933 N N . ILE A 1 123 ? 6.512 4.747 8.594 1.00 95.50 123 ILE A N 1
ATOM 934 C CA . ILE A 1 123 ? 7.448 5.825 8.244 1.00 95.50 123 ILE A CA 1
ATOM 935 C C . ILE A 1 123 ? 8.816 5.600 8.903 1.00 95.50 123 ILE A C 1
ATOM 937 O O . ILE A 1 123 ? 9.847 5.757 8.253 1.00 95.50 123 ILE A O 1
ATOM 941 N N . GLU A 1 124 ? 8.848 5.221 10.183 1.00 94.69 124 GLU A N 1
ATOM 942 C CA . GLU A 1 124 ? 10.089 4.887 10.893 1.00 94.69 124 GLU A CA 1
ATOM 943 C C . GLU A 1 124 ? 10.829 3.733 10.214 1.00 94.69 124 GLU A C 1
ATOM 945 O O . GLU A 1 124 ? 12.022 3.858 9.946 1.00 94.69 124 GLU A O 1
ATOM 950 N N . LEU A 1 125 ? 10.120 2.657 9.867 1.00 94.94 125 LEU A N 1
ATOM 951 C CA . LEU A 1 125 ? 10.700 1.486 9.216 1.00 94.94 125 LEU A CA 1
ATOM 952 C C . LEU A 1 125 ? 11.311 1.821 7.847 1.00 94.94 125 LEU A C 1
ATOM 954 O O . LEU A 1 125 ? 12.408 1.360 7.533 1.00 94.94 125 LEU A O 1
ATOM 958 N N . ALA A 1 126 ? 10.644 2.662 7.052 1.00 93.81 126 ALA A N 1
ATOM 959 C CA . ALA A 1 126 ? 11.192 3.152 5.789 1.00 93.81 126 ALA A CA 1
ATOM 960 C C . ALA A 1 126 ? 12.459 4.000 6.003 1.00 93.81 126 ALA A C 1
ATOM 962 O O . ALA A 1 126 ? 13.475 3.796 5.338 1.00 93.81 126 ALA A O 1
ATOM 963 N N . ASN A 1 127 ? 12.434 4.914 6.978 1.00 91.94 127 ASN A N 1
ATOM 964 C CA . ASN A 1 127 ? 13.575 5.776 7.296 1.00 91.94 127 ASN A CA 1
ATOM 965 C C . ASN A 1 127 ? 14.789 4.981 7.806 1.00 91.94 127 ASN A C 1
ATOM 967 O O . ASN A 1 127 ? 15.918 5.257 7.398 1.00 91.94 127 ASN A O 1
ATOM 971 N N . GLU A 1 128 ? 14.573 3.966 8.649 1.00 92.88 128 GLU A N 1
ATOM 972 C CA . GLU A 1 128 ? 15.617 3.056 9.151 1.00 92.88 128 GLU A CA 1
ATOM 973 C C . GLU A 1 128 ? 16.367 2.338 8.011 1.00 92.88 128 GLU A C 1
ATOM 975 O O . GLU A 1 128 ? 17.544 2.006 8.153 1.00 92.88 128 GLU A O 1
ATOM 980 N N . ARG A 1 129 ? 15.715 2.142 6.860 1.00 89.19 129 ARG A N 1
ATOM 981 C CA . ARG A 1 129 ? 16.239 1.407 5.695 1.00 89.19 129 ARG A CA 1
ATOM 982 C C . ARG A 1 129 ? 16.839 2.299 4.613 1.00 89.19 129 ARG A C 1
ATOM 984 O O . ARG A 1 129 ? 17.054 1.859 3.485 1.00 89.19 129 ARG A O 1
ATOM 991 N N . GLY A 1 130 ? 17.163 3.537 4.973 1.00 77.19 130 GLY A N 1
ATOM 992 C CA . GLY A 1 130 ? 17.790 4.486 4.063 1.00 77.19 130 GLY A CA 1
ATOM 993 C C . GLY A 1 130 ? 16.788 5.328 3.286 1.00 77.19 130 GLY A C 1
ATOM 994 O O . GLY A 1 130 ? 17.114 5.733 2.174 1.00 77.19 130 GLY A O 1
ATOM 995 N N . GLY A 1 131 ? 15.617 5.608 3.873 1.00 68.62 131 GLY A N 1
ATOM 996 C CA . GLY A 1 131 ? 14.639 6.564 3.355 1.00 68.62 131 GLY A CA 1
ATOM 997 C C . GLY A 1 131 ? 15.276 7.931 3.097 1.00 68.62 131 GLY A C 1
ATOM 998 O O . GLY A 1 131 ? 15.430 8.749 4.001 1.00 68.62 131 GLY A O 1
ATOM 999 N N . GLN A 1 132 ? 15.695 8.156 1.853 1.00 65.19 132 GLN A N 1
ATOM 1000 C CA . GLN A 1 132 ? 16.196 9.444 1.365 1.00 65.19 132 GLN A CA 1
ATOM 1001 C C . GLN A 1 132 ? 15.099 10.261 0.672 1.00 65.19 132 GLN A C 1
ATOM 1003 O O . GLN A 1 132 ? 15.353 11.395 0.269 1.00 65.19 132 GLN A O 1
ATOM 1008 N N . ASP A 1 133 ? 13.901 9.687 0.546 1.00 71.50 133 ASP A N 1
ATOM 1009 C CA . ASP A 1 133 ? 12.754 10.278 -0.133 1.00 71.50 133 ASP A CA 1
ATOM 1010 C C . ASP A 1 133 ? 11.617 10.625 0.843 1.00 71.50 133 ASP A C 1
ATOM 1012 O O . ASP A 1 133 ? 11.586 10.195 1.998 1.00 71.50 133 ASP A O 1
ATOM 1016 N N . ASN A 1 134 ? 10.660 11.417 0.370 1.00 87.38 134 ASN A N 1
ATOM 1017 C CA . ASN A 1 134 ? 9.477 11.816 1.112 1.00 87.38 134 ASN A CA 1
ATOM 1018 C C . ASN A 1 134 ? 8.510 10.633 1.268 1.00 87.38 134 ASN A C 1
ATOM 1020 O O . ASN A 1 134 ? 7.772 10.261 0.352 1.00 87.38 134 ASN A O 1
ATOM 1024 N N . VAL A 1 135 ? 8.449 10.083 2.477 1.00 92.44 135 VAL A N 1
ATOM 1025 C CA . VAL A 1 135 ? 7.491 9.031 2.831 1.00 92.44 135 VAL A CA 1
ATOM 1026 C C . VAL A 1 135 ? 6.186 9.657 3.324 1.00 92.44 135 VAL A C 1
ATOM 1028 O O . VAL A 1 135 ? 6.178 10.449 4.265 1.00 92.44 135 VAL A O 1
ATOM 1031 N N . SER A 1 136 ? 5.065 9.299 2.699 1.00 93.56 136 SER A N 1
ATOM 1032 C CA . SER A 1 136 ? 3.716 9.684 3.131 1.00 93.56 136 SER A CA 1
ATOM 1033 C C . SER A 1 136 ? 2.843 8.447 3.281 1.00 93.56 136 SER A C 1
ATOM 1035 O O . SER A 1 136 ? 2.829 7.598 2.393 1.00 93.56 136 SER A O 1
ATOM 1037 N N . VAL A 1 137 ? 2.101 8.358 4.388 1.00 97.12 137 VAL A N 1
ATOM 1038 C CA . VAL A 1 137 ? 1.207 7.233 4.695 1.00 97.12 137 VAL A CA 1
ATOM 1039 C C . VAL A 1 137 ? -0.101 7.759 5.283 1.00 97.12 137 VAL A C 1
ATOM 1041 O O . VAL A 1 137 ? -0.092 8.610 6.171 1.00 97.12 137 VAL A O 1
ATOM 1044 N N . VAL A 1 138 ? -1.224 7.236 4.801 1.00 97.81 138 VAL A N 1
ATOM 1045 C CA . VAL A 1 138 ? -2.568 7.437 5.352 1.00 97.81 138 VAL A CA 1
ATOM 1046 C C . VAL A 1 138 ? -3.127 6.070 5.716 1.00 97.81 138 VAL A C 1
ATOM 1048 O O . VAL A 1 138 ? -3.062 5.146 4.911 1.00 97.81 138 VAL A O 1
ATOM 1051 N N . VAL A 1 139 ? -3.690 5.950 6.917 1.00 98.00 139 VAL A N 1
ATOM 1052 C CA . VAL A 1 139 ? -4.268 4.703 7.427 1.00 98.00 139 VAL A CA 1
ATOM 1053 C C . VAL A 1 139 ? -5.713 4.956 7.829 1.00 98.00 139 VAL A C 1
ATOM 1055 O O . VAL A 1 139 ? -6.012 5.934 8.513 1.00 98.00 139 VAL A O 1
ATOM 1058 N N . ILE A 1 140 ? -6.607 4.066 7.414 1.00 96.56 140 ILE A N 1
ATOM 1059 C CA . ILE A 1 140 ? -8.018 4.048 7.795 1.00 96.56 140 ILE A CA 1
ATOM 1060 C C . ILE A 1 140 ? -8.292 2.680 8.410 1.00 96.56 140 ILE A C 1
ATOM 1062 O O . ILE A 1 140 ? -8.047 1.666 7.762 1.00 96.56 140 ILE A O 1
ATOM 1066 N N . ILE A 1 141 ? -8.796 2.653 9.644 1.00 95.69 141 ILE A N 1
ATOM 1067 C CA . ILE A 1 141 ? -9.220 1.419 10.319 1.00 95.69 141 ILE A CA 1
ATOM 1068 C C . ILE A 1 141 ? -10.743 1.363 10.297 1.00 95.69 141 ILE A C 1
ATOM 1070 O O . ILE A 1 141 ? -11.411 2.317 10.704 1.00 95.69 141 ILE A O 1
ATOM 1074 N N . VAL A 1 142 ? -11.290 0.242 9.840 1.00 94.44 142 VAL A N 1
ATOM 1075 C CA . VAL A 1 142 ? -12.730 0.001 9.808 1.00 94.44 142 VAL A CA 1
ATOM 1076 C C . VAL A 1 142 ? -13.160 -0.521 11.169 1.00 94.44 142 VAL A C 1
ATOM 1078 O O . VAL A 1 142 ? -12.786 -1.615 11.587 1.00 94.44 142 VAL A O 1
ATOM 1081 N N . LEU A 1 143 ? -13.949 0.274 11.882 1.00 91.81 143 LEU A N 1
ATOM 1082 C CA . LEU A 1 143 ? -14.478 -0.091 13.190 1.00 91.81 143 LEU A CA 1
ATOM 1083 C C . LEU A 1 143 ? -15.921 -0.574 13.053 1.00 91.81 143 LEU A C 1
ATOM 1085 O O . LEU A 1 143 ? -16.649 -0.146 12.156 1.00 91.81 143 LEU A O 1
ATOM 1089 N N . ALA A 1 144 ? -16.346 -1.450 13.965 1.00 87.69 144 ALA A N 1
ATOM 1090 C CA . ALA A 1 144 ? -17.761 -1.762 14.104 1.00 87.69 144 ALA A CA 1
ATOM 1091 C C . ALA A 1 144 ? -18.527 -0.468 14.397 1.00 87.69 144 ALA A C 1
ATOM 1093 O O . ALA A 1 144 ? -18.068 0.365 15.182 1.00 87.69 144 ALA A O 1
ATOM 1094 N N . ALA A 1 145 ? -19.696 -0.305 13.778 1.00 79.56 145 ALA A N 1
ATOM 1095 C CA . ALA A 1 145 ? -20.586 0.773 14.167 1.00 79.56 145 ALA A CA 1
ATOM 1096 C C . ALA A 1 145 ? -20.962 0.575 15.640 1.00 79.56 145 ALA A C 1
ATOM 1098 O O . ALA A 1 145 ? -21.487 -0.472 16.018 1.00 79.56 145 ALA A O 1
ATOM 1099 N N . GLU A 1 146 ? -20.700 1.577 16.473 1.00 71.44 146 GLU A N 1
ATOM 1100 C CA . GLU A 1 146 ? -21.419 1.685 17.736 1.00 71.44 146 GLU A CA 1
ATOM 1101 C C . GLU A 1 146 ? -22.892 1.936 17.388 1.00 71.44 146 GLU A C 1
ATOM 1103 O O . GLU A 1 146 ? -23.164 2.721 16.473 1.00 71.44 146 GLU A O 1
ATOM 1108 N N . ASP A 1 147 ? -23.830 1.259 18.064 1.00 57.12 147 ASP A N 1
ATOM 1109 C CA . ASP A 1 147 ? -25.278 1.424 17.866 1.00 57.12 147 ASP A CA 1
ATOM 1110 C C . ASP A 1 147 ? -25.690 2.888 18.116 1.00 57.12 147 ASP A C 1
ATOM 1112 O O . ASP A 1 147 ? -26.126 3.285 19.198 1.00 57.12 147 ASP A O 1
ATOM 1116 N N . ASN A 1 148 ? -25.544 3.725 17.094 1.00 55.19 148 ASN A N 1
ATOM 1117 C CA . ASN A 1 148 ? -25.949 5.116 17.111 1.00 55.19 148 ASN A CA 1
ATOM 1118 C C . ASN A 1 148 ? -27.400 5.194 16.645 1.00 55.19 148 ASN A C 1
ATOM 1120 O O . ASN A 1 148 ? -27.704 5.347 15.462 1.00 55.19 148 ASN A O 1
ATOM 1124 N N . THR A 1 149 ? -28.316 5.102 17.608 1.00 54.03 149 THR A N 1
ATOM 1125 C CA . THR A 1 149 ? -29.734 5.460 17.455 1.00 54.03 149 THR A CA 1
ATOM 1126 C C . THR A 1 149 ? -29.886 6.967 17.175 1.00 54.03 149 THR A C 1
ATOM 1128 O O . THR A 1 149 ? -30.312 7.740 18.030 1.00 54.03 149 THR A O 1
ATOM 1131 N N . GLY A 1 150 ? -29.510 7.414 15.978 1.00 47.91 150 GLY A N 1
ATOM 1132 C CA . GLY A 1 150 ? -29.621 8.811 15.567 1.00 47.91 150 GLY A CA 1
ATOM 1133 C C . GLY A 1 150 ? -29.346 8.998 14.080 1.00 47.91 150 GLY A C 1
ATOM 1134 O O . GLY A 1 150 ? -28.199 8.979 13.648 1.00 47.91 150 GLY A O 1
ATOM 1135 N N . GLU A 1 151 ? -30.415 9.183 13.306 1.00 56.78 151 GLU A N 1
ATOM 1136 C CA . GLU A 1 151 ? -30.397 9.505 11.876 1.00 56.78 151 GLU A CA 1
ATOM 1137 C C . GLU A 1 151 ? -29.413 10.631 11.535 1.00 56.78 151 GLU A C 1
ATOM 1139 O O . GLU A 1 151 ? -29.585 11.755 12.002 1.00 56.78 151 GLU A O 1
ATOM 1144 N N . GLN A 1 152 ? -28.486 10.380 10.604 1.00 46.56 152 GLN A N 1
ATOM 1145 C CA . GLN A 1 152 ? -28.019 11.413 9.676 1.00 46.56 152 GLN A CA 1
ATOM 1146 C C . GLN A 1 152 ? -27.879 10.847 8.263 1.00 46.56 152 GLN A C 1
ATOM 1148 O O . GLN A 1 152 ? -26.976 10.084 7.934 1.00 46.56 152 GLN A O 1
ATOM 1153 N N . ASN A 1 153 ? -28.824 11.250 7.420 1.00 47.97 153 ASN A N 1
ATOM 1154 C CA . ASN A 1 153 ? -28.945 10.860 6.026 1.00 47.97 153 ASN A CA 1
ATOM 1155 C C . ASN A 1 153 ? -28.033 11.759 5.166 1.00 47.97 153 ASN A C 1
ATOM 1157 O O . ASN A 1 153 ? -28.457 12.824 4.711 1.00 47.97 153 ASN A O 1
ATOM 1161 N N . SER A 1 154 ? -26.769 11.379 4.955 1.00 46.56 154 SER A N 1
ATOM 1162 C CA . SER A 1 154 ? -25.872 12.089 4.033 1.00 46.56 154 SER A CA 1
ATOM 1163 C C . SER A 1 154 ? -25.977 11.493 2.627 1.00 46.56 154 SER A C 1
ATOM 1165 O O . SER A 1 154 ? -25.305 10.541 2.242 1.00 46.56 154 SER A O 1
ATOM 1167 N N . ARG A 1 155 ? -26.872 12.068 1.822 1.00 35.81 155 ARG A N 1
ATOM 1168 C CA . ARG A 1 155 ? -27.045 11.683 0.419 1.00 35.81 155 ARG A CA 1
ATOM 1169 C C . ARG A 1 155 ? -25.928 12.293 -0.431 1.00 35.81 155 ARG A C 1
ATOM 1171 O O . ARG A 1 155 ? -25.990 13.473 -0.773 1.00 35.81 155 ARG A O 1
ATOM 1178 N N . VAL A 1 156 ? -24.931 11.496 -0.806 1.00 45.75 156 VAL A N 1
ATOM 1179 C CA . VAL A 1 156 ? -23.904 11.900 -1.780 1.00 45.75 156 VAL A CA 1
ATOM 1180 C C . VAL A 1 156 ? -24.463 11.731 -3.193 1.00 45.75 156 VAL A C 1
ATOM 1182 O O . VAL A 1 156 ? -24.790 10.630 -3.626 1.00 45.75 156 VAL A O 1
ATOM 1185 N N . VAL A 1 157 ? -24.611 12.842 -3.919 1.00 37.66 157 VAL A N 1
ATOM 1186 C CA . VAL A 1 157 ? -25.015 12.847 -5.331 1.00 37.66 157 VAL A CA 1
ATOM 1187 C C . VAL A 1 157 ? -23.756 12.919 -6.190 1.00 37.66 157 VAL A C 1
ATOM 1189 O O . VAL A 1 157 ? -23.201 13.998 -6.385 1.00 37.66 157 VAL A O 1
ATOM 1192 N N . MET A 1 158 ? -23.321 11.783 -6.734 1.00 35.75 158 MET A N 1
ATOM 1193 C CA . MET A 1 158 ? -22.306 11.756 -7.789 1.00 35.75 158 MET A CA 1
ATOM 1194 C C . MET A 1 158 ? -22.969 12.115 -9.126 1.00 35.75 158 MET A C 1
ATOM 1196 O O . MET A 1 158 ? -23.721 11.323 -9.692 1.00 35.75 158 MET A O 1
ATOM 1200 N N . ARG A 1 159 ? -22.726 13.326 -9.643 1.00 30.53 159 ARG A N 1
ATOM 1201 C CA . ARG A 1 159 ? -23.059 13.684 -11.034 1.00 30.53 159 ARG A CA 1
ATOM 1202 C C . ARG A 1 159 ? -21.847 13.413 -11.923 1.00 30.53 159 ARG A C 1
ATOM 1204 O O . ARG A 1 159 ? -21.028 14.300 -12.138 1.00 30.53 159 ARG A O 1
ATOM 1211 N N . GLY A 1 160 ? -21.757 12.198 -12.459 1.00 31.66 160 GLY A N 1
ATOM 1212 C CA . GLY A 1 160 ? -20.882 11.906 -13.594 1.00 31.66 160 GLY A CA 1
ATOM 1213 C C . GLY A 1 160 ? -21.452 12.550 -14.858 1.00 31.66 160 GLY A C 1
ATOM 1214 O O . GLY A 1 160 ? -22.587 12.267 -15.244 1.00 31.66 160 GLY A O 1
ATOM 1215 N N . ARG A 1 161 ? -20.699 13.451 -15.493 1.00 32.44 161 ARG A N 1
ATOM 1216 C CA . ARG A 1 161 ? -21.059 14.015 -16.798 1.00 32.44 161 ARG A CA 1
ATOM 1217 C C . ARG A 1 161 ? -20.625 13.004 -17.859 1.00 32.44 161 ARG A C 1
ATOM 1219 O O . ARG A 1 161 ? -19.454 12.954 -18.209 1.00 32.44 161 ARG A O 1
ATOM 1226 N N . GLN A 1 162 ? -21.551 12.171 -18.329 1.00 36.44 162 GLN A N 1
ATOM 1227 C CA . GLN A 1 162 ? -21.312 11.366 -19.525 1.00 36.44 162 GLN A CA 1
ATOM 1228 C C . GLN A 1 162 ? -21.271 12.316 -20.724 1.00 36.44 162 GLN A C 1
ATOM 1230 O O . GLN A 1 162 ? -22.273 12.947 -21.053 1.00 36.44 162 GLN A O 1
ATOM 1235 N N . HIS A 1 163 ? -20.101 12.457 -21.342 1.00 31.73 163 HIS A N 1
ATOM 1236 C CA . HIS A 1 163 ? -19.983 13.075 -22.654 1.00 31.73 163 HIS A CA 1
ATOM 1237 C C . HIS A 1 163 ? -20.221 11.983 -23.698 1.00 31.73 163 HIS A C 1
ATOM 1239 O O . HIS A 1 163 ? -19.292 11.324 -24.155 1.00 31.73 163 HIS A O 1
ATOM 1245 N N . THR A 1 164 ? -21.489 11.736 -24.021 1.00 40.75 164 THR A N 1
ATOM 1246 C CA . THR A 1 164 ? -21.857 11.003 -25.232 1.00 40.75 164 THR A CA 1
ATOM 1247 C C . THR A 1 164 ? -22.209 12.034 -26.287 1.00 40.75 164 THR A C 1
ATOM 1249 O O . THR A 1 164 ? -23.287 12.612 -26.215 1.00 40.75 164 THR A O 1
ATOM 1252 N N . ASP A 1 165 ? -21.342 12.237 -27.270 1.00 30.09 165 ASP A N 1
ATOM 1253 C CA . ASP A 1 165 ? -21.771 12.833 -28.530 1.00 30.09 165 ASP A CA 1
ATOM 1254 C C . ASP A 1 165 ? -21.410 11.885 -29.668 1.00 30.09 165 ASP A C 1
ATOM 1256 O O . ASP A 1 165 ? -20.345 11.932 -30.278 1.00 30.09 165 ASP A O 1
ATOM 1260 N N . SER A 1 166 ? -22.358 10.988 -29.935 1.00 32.50 166 SER A N 1
ATOM 1261 C CA . SER A 1 166 ? -22.593 10.437 -31.260 1.00 32.50 166 SER A CA 1
ATOM 1262 C C . SER A 1 166 ? -23.357 11.478 -32.078 1.00 32.50 166 SER A C 1
ATOM 1264 O O . SER A 1 166 ? -24.497 11.793 -31.738 1.00 32.50 166 SER A O 1
ATOM 1266 N N . TRP A 1 167 ? -22.785 11.973 -33.172 1.00 27.31 167 TRP A N 1
ATOM 1267 C CA . TRP A 1 167 ? -23.541 12.710 -34.187 1.00 27.31 167 TRP A CA 1
ATOM 1268 C C . TRP A 1 167 ? -23.339 12.059 -35.552 1.00 27.31 167 TRP A C 1
ATOM 1270 O O . TRP A 1 167 ? -22.234 12.014 -36.086 1.00 27.31 167 TRP A O 1
ATOM 1280 N N . SER A 1 168 ? -24.441 11.553 -36.111 1.00 29.64 168 SER A N 1
ATOM 1281 C CA . SER A 1 168 ? -24.554 11.136 -37.506 1.00 29.64 168 SER A CA 1
ATOM 1282 C C . SER A 1 168 ? -25.653 11.945 -38.208 1.00 29.64 168 SER A C 1
ATOM 1284 O O . SER A 1 168 ? -26.756 12.091 -37.694 1.00 29.64 168 SER A O 1
ATOM 1286 N N . SER A 1 169 ? -25.292 12.430 -39.403 1.00 30.19 169 SER A N 1
ATOM 1287 C CA . SER A 1 169 ? -26.097 12.822 -40.580 1.00 30.19 169 SER A CA 1
ATOM 1288 C C . SER A 1 169 ? -27.134 13.970 -40.549 1.00 30.19 169 SER A C 1
ATOM 1290 O O . SER A 1 169 ? -28.180 13.859 -39.925 1.00 30.19 169 SER A O 1
ATOM 1292 N N . GLY A 1 170 ? -26.898 14.943 -41.457 1.00 26.52 170 GLY A N 1
ATOM 1293 C CA . GLY A 1 170 ? -27.887 15.658 -42.303 1.00 26.52 170 GLY A CA 1
ATOM 1294 C C . GLY A 1 170 ? -28.529 16.921 -41.701 1.00 26.52 170 GLY A C 1
ATOM 1295 O O . GLY A 1 170 ? -28.954 16.897 -40.562 1.00 26.52 170 GLY A O 1
ATOM 1296 N N . SER A 1 171 ? -28.707 18.065 -42.381 1.00 28.50 171 SER A N 1
ATOM 1297 C CA . SER A 1 171 ? -28.625 18.419 -43.810 1.00 28.50 171 SER A CA 1
ATOM 1298 C C . SER A 1 171 ? -28.756 19.950 -44.017 1.00 28.50 171 SER A C 1
ATOM 1300 O O . SER A 1 171 ? -29.453 20.586 -43.234 1.00 28.50 171 SER A O 1
ATOM 1302 N N . ALA A 1 172 ? -28.181 20.453 -45.130 1.00 28.89 172 ALA A N 1
ATOM 1303 C CA . ALA A 1 172 ? -28.503 21.682 -45.900 1.00 28.89 172 ALA A CA 1
ATOM 1304 C C . ALA A 1 172 ? -28.274 23.071 -45.237 1.00 28.89 172 ALA A C 1
ATOM 1306 O O . ALA A 1 172 ? -28.578 23.265 -44.074 1.00 28.89 172 ALA A O 1
ATOM 1307 N N . SER A 1 173 ? -27.841 24.153 -45.902 1.00 28.19 173 SER A N 1
ATOM 1308 C CA . SER A 1 173 ? -27.402 24.478 -47.276 1.00 28.19 173 SER A CA 1
ATOM 1309 C C . SER A 1 173 ? -27.141 26.003 -47.308 1.00 28.19 173 SER A C 1
ATOM 1311 O O . SER A 1 173 ? -27.970 26.723 -46.762 1.00 28.19 173 SER A O 1
ATOM 1313 N N . LEU A 1 174 ? -26.078 26.499 -47.965 1.00 25.52 174 LEU A N 1
ATOM 1314 C CA . LEU A 1 174 ? -26.131 27.424 -49.126 1.00 25.52 174 LEU A CA 1
ATOM 1315 C C . LEU A 1 174 ? -24.811 28.184 -49.387 1.00 25.52 174 LEU A C 1
ATOM 1317 O O . LEU A 1 174 ? -24.241 28.806 -48.500 1.00 25.52 174 LEU A O 1
ATOM 1321 N N . ALA A 1 175 ? -24.501 28.232 -50.687 1.00 28.09 175 ALA A N 1
ATOM 1322 C CA . ALA A 1 175 ? -23.877 29.323 -51.439 1.00 28.09 175 ALA A CA 1
ATOM 1323 C C . ALA A 1 175 ? -22.349 29.517 -51.379 1.00 28.09 175 ALA A C 1
ATOM 1325 O O . ALA A 1 175 ? -21.827 30.328 -50.626 1.00 28.09 175 ALA A O 1
ATOM 1326 N N . GLY A 1 176 ? -21.699 28.897 -52.372 1.00 28.92 176 GLY A N 1
ATOM 1327 C CA . GLY A 1 176 ? -21.018 29.659 -53.421 1.00 28.92 176 GLY A CA 1
ATOM 1328 C C . GLY A 1 176 ? -19.518 29.834 -53.246 1.00 28.92 176 GLY A C 1
ATOM 1329 O O . GLY A 1 176 ? -19.104 30.629 -52.419 1.00 28.92 176 GLY A O 1
ATOM 1330 N N . LEU A 1 177 ? -18.742 29.147 -54.089 1.00 29.44 177 LEU A N 1
ATOM 1331 C CA . LEU A 1 177 ? -17.594 29.673 -54.839 1.00 29.44 177 LEU A CA 1
ATOM 1332 C C . LEU A 1 177 ? -17.267 28.671 -55.973 1.00 29.44 177 LEU A C 1
ATOM 1334 O O . LEU A 1 177 ? -17.343 27.460 -55.774 1.00 29.44 177 LEU A O 1
ATOM 1338 N N . ASP A 1 178 ? -17.020 29.214 -57.166 1.00 35.38 178 ASP A N 1
ATOM 1339 C CA . ASP A 1 178 ? -17.037 28.562 -58.487 1.00 35.38 178 ASP A CA 1
ATOM 1340 C C . ASP A 1 178 ? -15.925 27.513 -58.740 1.00 35.38 178 ASP A C 1
ATOM 1342 O O . ASP A 1 178 ? -14.819 27.653 -58.209 1.00 35.38 178 ASP A O 1
ATOM 1346 N N . PRO A 1 179 ? -16.163 26.509 -59.614 1.00 38.06 179 PRO A N 1
ATOM 1347 C CA . PRO A 1 179 ? -15.228 25.440 -59.942 1.00 38.06 179 PRO A CA 1
ATOM 1348 C C . PRO A 1 179 ? -14.567 25.641 -61.320 1.00 38.06 179 PRO A C 1
ATOM 1350 O O . PRO A 1 179 ? -15.001 25.060 -62.306 1.00 38.06 179 PRO A O 1
ATOM 1353 N N . GLU A 1 180 ? -13.470 26.393 -61.399 1.00 36.62 180 GLU A N 1
ATOM 1354 C CA . GLU A 1 180 ? -12.573 26.364 -62.568 1.00 36.62 180 GLU A CA 1
ATOM 1355 C C . GLU A 1 180 ? -11.121 26.611 -62.147 1.00 36.62 180 GLU A C 1
ATOM 1357 O O . GLU A 1 180 ? -10.619 27.727 -62.244 1.00 36.62 180 GLU A O 1
ATOM 1362 N N . GLN A 1 181 ? -10.438 25.569 -61.655 1.00 36.69 181 GLN A N 1
ATOM 1363 C CA . GLN A 1 181 ? -8.967 25.514 -61.620 1.00 36.69 181 GLN A CA 1
ATOM 1364 C C . GLN A 1 181 ? -8.451 24.102 -61.285 1.00 36.69 181 GLN A C 1
ATOM 1366 O O . GLN A 1 181 ? -7.753 23.880 -60.301 1.00 36.69 181 GLN A O 1
ATOM 1371 N N . TYR A 1 182 ? -8.793 23.113 -62.113 1.00 35.06 182 TYR A N 1
ATOM 1372 C CA . TYR A 1 182 ? -7.990 21.889 -62.187 1.00 35.06 182 TYR A CA 1
ATOM 1373 C C . TYR A 1 182 ? -7.977 21.359 -63.622 1.00 35.06 182 TYR A C 1
ATOM 1375 O O . TYR A 1 182 ? -8.777 20.515 -64.017 1.00 35.06 182 TYR A O 1
ATOM 1383 N N . SER A 1 183 ? -7.078 21.920 -64.428 1.00 35.19 183 SER A N 1
ATOM 1384 C CA . SER A 1 183 ? -6.774 21.464 -65.782 1.00 35.19 183 SER A CA 1
ATOM 1385 C C . SER A 1 183 ? -5.331 20.962 -65.845 1.00 35.19 183 SER A C 1
ATOM 1387 O O . SER A 1 183 ? -4.421 21.784 -65.802 1.00 35.19 183 SER A O 1
ATOM 1389 N N . GLY A 1 184 ? -5.160 19.646 -66.016 1.00 33.50 184 GLY A N 1
ATOM 1390 C CA . GLY A 1 184 ? -3.936 18.994 -66.518 1.00 33.50 184 GLY A CA 1
ATOM 1391 C C . GLY A 1 184 ? -2.706 19.087 -65.604 1.00 33.50 184 GLY A C 1
ATOM 1392 O O . GLY A 1 184 ? -2.559 20.000 -64.814 1.00 33.50 184 GLY A O 1
ATOM 1393 N N . ASP A 1 185 ? -1.742 18.184 -65.634 1.00 37.22 185 ASP A N 1
ATOM 1394 C CA . ASP A 1 185 ? -1.407 17.153 -66.604 1.00 37.22 185 ASP A CA 1
ATOM 1395 C C . ASP A 1 185 ? -0.590 16.097 -65.848 1.00 37.22 185 ASP A C 1
ATOM 1397 O O . ASP A 1 185 ? 0.205 16.423 -64.962 1.00 37.22 185 ASP A O 1
ATOM 1401 N N . GLY A 1 186 ? -0.808 14.828 -66.174 1.00 41.09 186 GLY A N 1
ATOM 1402 C CA . GLY A 1 186 ? 0.051 13.755 -65.706 1.00 41.09 186 GLY A CA 1
ATOM 1403 C C . GLY A 1 186 ? 1.323 13.729 -66.541 1.00 41.09 186 GLY A C 1
ATOM 1404 O O . GLY A 1 186 ? 1.242 13.767 -67.767 1.00 41.09 186 GLY A O 1
ATOM 1405 N N . ARG A 1 187 ? 2.480 13.613 -65.881 1.00 35.81 187 ARG A N 1
ATOM 1406 C CA . ARG A 1 187 ? 3.701 12.979 -66.408 1.00 35.81 187 ARG A CA 1
ATOM 1407 C C . ARG A 1 187 ? 4.812 12.966 -65.344 1.00 35.81 187 ARG A C 1
ATOM 1409 O O . ARG A 1 187 ? 5.354 14.011 -65.012 1.00 35.81 187 ARG A O 1
ATOM 1416 N N . ASP A 1 188 ? 5.182 11.772 -64.880 1.00 42.41 188 ASP A N 1
ATOM 1417 C CA . ASP A 1 188 ? 6.605 11.404 -64.707 1.00 42.41 188 ASP A CA 1
ATOM 1418 C C . ASP A 1 188 ? 7.244 11.326 -66.121 1.00 42.41 188 ASP A C 1
ATOM 1420 O O . ASP A 1 188 ? 6.471 11.045 -67.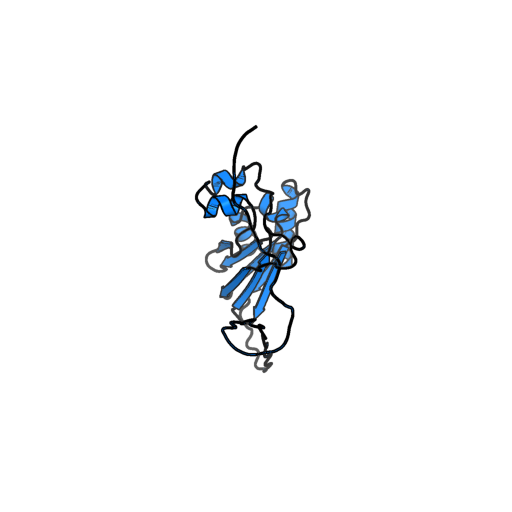051 1.00 42.41 188 ASP A O 1
ATOM 1424 N N . PRO A 1 189 ? 8.576 11.497 -66.377 1.00 41.72 189 PRO A N 1
ATOM 1425 C CA . PRO A 1 189 ? 9.688 10.974 -65.551 1.00 41.72 189 PRO A CA 1
ATOM 1426 C C . PRO A 1 189 ? 11.082 11.713 -65.615 1.00 41.72 189 PRO A C 1
ATOM 1428 O O . PRO A 1 189 ? 11.302 12.601 -66.430 1.00 41.72 189 PRO A O 1
ATOM 1431 N N . LEU A 1 190 ? 12.054 11.216 -64.819 1.00 39.34 190 LEU A N 1
ATOM 1432 C CA . LEU A 1 190 ? 13.543 11.230 -64.956 1.00 39.34 190 LEU A CA 1
ATOM 1433 C C . LEU A 1 190 ? 14.367 12.549 -64.902 1.00 39.34 190 LEU A C 1
ATOM 1435 O O . LEU A 1 190 ? 14.475 13.259 -65.900 1.00 39.34 190 LEU A O 1
ATOM 1439 N N . SER A 1 191 ? 15.153 12.710 -63.821 1.00 47.25 191 SER A N 1
ATOM 1440 C CA . SER A 1 191 ? 16.618 12.960 -63.839 1.00 47.25 191 SER A CA 1
ATOM 1441 C C . SER A 1 191 ? 17.236 12.762 -62.456 1.00 47.25 191 SER A C 1
ATOM 1443 O O . SER A 1 191 ? 16.712 13.402 -61.517 1.00 47.25 191 SER A O 1
#

Sequence (191 aa):
MTSAFVHGTRAVIGHVGDSRAYLVQGDTGHIEQITVDHSFVEAMVLAGHITRAEAEDHPMRNILYRALGQSLDMDVDLYEVALDVGDRLILCSDGLTLHVHPEEIADVALEANSPESIAKRLIELANERGGQDNVSVVVIIVLAAEDNTGEQNSRVVMRGRQHTDSWSSGSASLAGLDPEQYSGDGRDPLS

Foldseek 3Di:
DKDWDDDAQKIKIKDWAAWWKWKQDQPPLDIDTQDQHQFPLSVCCVVVVDPPVCLLPPPRVRHGPTDPPPDPDHDIDMTMDGHDARMKMKIKDPLLCNQAPRSRLSVLSNVDDDQVSSQVVSVVSSVVRPSPDDIDMGMDHHHDDDPPPDDDDDDDDDDDDDPDDDDDDDDDDDDDDDDDDDDDDDDDDDD

Radius of gyration: 26.36 Å; chains: 1; bounding box: 48×43×84 Å